Protein AF-A0A0F8VZ92-F1 (afdb_monomer)

Solvent-accessible surface area (backbone atoms only — not comparable to full-atom values): 19397 Å² total; per-residue (Å²): 106,74,71,57,57,46,56,39,55,15,53,58,43,37,54,61,39,53,57,67,68,72,70,82,74,84,57,86,78,60,63,86,71,70,84,69,69,66,81,80,45,85,73,78,60,87,86,60,74,87,74,64,86,46,71,70,48,52,53,52,49,56,49,53,49,51,54,50,46,25,75,74,69,78,46,74,97,65,97,68,80,93,46,55,58,60,49,21,48,53,49,53,45,26,52,67,74,70,46,53,86,80,52,66,61,70,59,52,51,53,58,57,53,71,31,48,40,84,86,81,63,42,48,58,51,74,51,26,51,48,37,74,66,60,52,84,92,46,100,62,55,66,88,38,26,40,47,42,38,35,31,26,47,52,53,37,27,50,78,70,73,42,57,87,79,55,64,60,73,60,43,53,52,48,52,58,39,11,45,32,84,89,68,33,32,16,19,38,43,66,64,56,97,84,54,58,69,84,62,64,50,33,30,27,62,36,31,25,40,45,49,61,44,45,63,70,75,41,98,70,57,78,94,42,48,69,58,51,53,36,35,53,48,39,46,45,71,32,38,37,70,97,51,101,55,92,52,24,24,27,16,42,45,47,91,54,92,86,59,63,71,57,69,93,57,54,76,39,26,46,64,29,37,46,28,39,49,55,43,24,50,78,68,73,44,60,82,66,51,65,58,73,40,29,48,50,27,51,58,70,26,46,38,84,92,76,74,38,20,43,43,22,89,74,53,84,80,57,70,75,41,33,67,25,18,25,32,43,49,52,50,53,20,67,77,70,68,57,131

InterPro domains:
  IPR001330 Prenyltransferase alpha-alpha toroid domain [PF00432] (72-123)
  IPR001330 Prenyltransferase alpha-alpha toroid domain [PF00432] (147-242)
  IPR008930 Terpenoid cyclases/protein prenyltransferase alpha-alpha toroid [SSF48239] (79-304)

Foldseek 3Di:
DVLLLLLLLQLVLVVVLVVVAPPPPPDPPCPVVPPDPVVVAPPPDPVPPPQPPDPLSRVVVVVVVQVVVCVVPVDRDDPDDDALSVLLSVLSNCLSNVNNVVDDLVVSVVVQCVQQDPVLLFGDDPLQVVQVVDDPVDQDHRQAFSLNSRLSSLSSCVSSVRNVVGDLVSNLVFLVLQQQPVLLAGFRGRDDPPDDPVRSWHFLQSRLSSLVSNLVRDPDCPVPVVSLVSLLVSLQVQAADDDPDLQFGFGDGTDDPPRCNPPPDDPPFLVSVLSSQVSCVSVVNNVSGPLVRNLSNLVLQADPVVGWGDRHNPCPPVVSCGSSRRSSSVSSCVSSVRD

Sequence (339 aa):
RLKKEFSLLCIAIAIVISGIVMTNTRDFKDIDNFFDTSGAFPQGSEANNTIINSNSGLINQMFNQKLSEYANEGYFSTIYESSIQATYYALYILDALGNLDQVNSSEILTYLLKYYDPTTNLFMDKLAYRYLDTDFSQTYYPLSSVLQVNSYAVLSLSILNRLDLIDIPKMINFIWGCYNSESSGFIGQTYDSGLEEGLKLATMDNTYFAVITLDLLMDNWIDYTTEKDAIIQFISDLQISGVSSWDLGGFFNDVDFTTDTVFPLFEPNLFSSYWGIKTLEVFNMESSIQVADFHTFLSSLYDVEYDYFKISEWDYGMNYTNIVATALGLELSDITGFQ

pLDDT: mean 81.3, std 21.53, range [25.84, 98.88]

Radius of gyration: 20.1 Å; Cα contacts (8 Å, |Δi|>4): 413; chains: 1; bounding box: 50×61×53 Å

Organism: NCBI:txid412755

Mean predicted aligned error: 9.62 Å

Nearest PDB structures (foldseek):
  3c72-assembly1_B  TM=8.487E-01  e=2.687E-07  Rattus norvegicus
  6o60-assembly1_B  TM=8.625E-01  e=2.222E-06  Homo sapiens
  1n4p-assembly1_B  TM=7.899E-01  e=1.313E-05  Rattus norvegicus
  3dra-assembly1_B  TM=7.069E-01  e=2.830E-05  Candida albicans

Secondary structure (DSSP, 8-state):
-HHHHHHHHHHHHHHHHHHHHSS--S-TTSGGG----TTTS----GGGTTT--SHHHHHHHHHHHHHHHHHHHSS---SSPP-HHHHHHHHHHHHHHT-GGGS-HHHHHHHHHTTEETTTTEE--HHHHHHHT--TTSS---S--HHHHHHHHHHHHHHTT-GGGS-HHHHHHHHHHTEETTTTEE-SS---TTS-GGGS---HHHHHHHHHHHHHHSS-SGGGHHHHHHHHHHHHHTB--SS-STTTT-B-SSS-TTS-TTTTSPSS-HHHHHHHHHHHHHHT-GGGS-HHHHHHHHHHHEETTTTEE-SSTT--S-TTSHHHHHHHHHHHHHHHT--

Structure (mmCIF, N/CA/C/O backbone):
data_AF-A0A0F8VZ92-F1
#
_entry.id   AF-A0A0F8VZ92-F1
#
loop_
_atom_site.group_PDB
_atom_site.id
_atom_site.type_symbol
_atom_site.label_atom_id
_atom_site.label_alt_id
_atom_site.label_comp_id
_atom_site.label_asym_id
_atom_site.label_entity_id
_atom_site.label_seq_id
_atom_site.pdbx_PDB_ins_code
_atom_site.Cartn_x
_atom_site.Cartn_y
_atom_site.Cartn_z
_atom_site.occupancy
_atom_site.B_iso_or_equiv
_atom_site.auth_seq_id
_atom_site.auth_comp_id
_atom_site.auth_asym_id
_atom_site.auth_atom_id
_atom_site.pdbx_PDB_model_num
ATOM 1 N N . ARG A 1 1 ? -6.811 -19.837 -3.194 1.00 30.56 1 ARG A N 1
ATOM 2 C CA . ARG A 1 1 ? -6.605 -20.353 -1.818 1.00 30.56 1 ARG A CA 1
ATOM 3 C C . ARG A 1 1 ? -5.108 -20.473 -1.533 1.00 30.56 1 ARG A C 1
ATOM 5 O O . ARG A 1 1 ? -4.628 -19.606 -0.832 1.00 30.56 1 ARG A O 1
ATOM 12 N N . LEU A 1 2 ? -4.364 -21.333 -2.245 1.00 25.84 2 LEU A N 1
ATOM 13 C CA . LEU A 1 2 ? -2.883 -21.342 -2.256 1.00 25.84 2 LEU A CA 1
ATOM 14 C C . LEU A 1 2 ? -2.233 -19.994 -2.650 1.00 25.84 2 LEU A C 1
ATOM 16 O O . LEU A 1 2 ? -1.265 -19.592 -2.024 1.00 25.84 2 LEU A O 1
ATOM 20 N N . LYS A 1 3 ? -2.812 -19.257 -3.615 1.00 33.72 3 LYS A N 1
ATOM 21 C CA . LYS A 1 3 ? -2.360 -17.896 -3.979 1.00 33.72 3 LYS A CA 1
ATOM 22 C C . LYS A 1 3 ? -2.529 -16.862 -2.857 1.00 33.72 3 LYS A C 1
ATOM 24 O O . LYS A 1 3 ? -1.653 -16.046 -2.657 1.00 33.72 3 LYS A O 1
ATOM 29 N N . LYS A 1 4 ? -3.617 -16.947 -2.072 1.00 31.27 4 LYS A N 1
ATOM 30 C CA . LYS A 1 4 ? -3.804 -16.078 -0.896 1.00 31.27 4 LYS A CA 1
ATOM 31 C C . LYS A 1 4 ? -2.758 -16.412 0.159 1.00 31.27 4 LYS A C 1
ATOM 33 O O . LYS A 1 4 ? -2.100 -15.493 0.609 1.00 31.27 4 LYS A O 1
ATOM 38 N N . GLU A 1 5 ? -2.593 -17.708 0.469 1.00 33.62 5 GLU A N 1
ATOM 39 C CA . GLU A 1 5 ? -1.672 -18.293 1.469 1.00 33.62 5 GLU A CA 1
ATOM 40 C C . GLU A 1 5 ? -0.194 -17.885 1.292 1.00 33.62 5 GLU A C 1
ATOM 42 O O . GLU A 1 5 ? 0.542 -17.819 2.275 1.00 33.62 5 GLU A O 1
ATOM 47 N N . PHE A 1 6 ? 0.223 -17.562 0.065 1.00 37.78 6 PHE A N 1
ATOM 48 C CA . PHE A 1 6 ? 1.590 -17.172 -0.263 1.00 37.78 6 PHE A CA 1
ATOM 49 C C . PHE A 1 6 ? 1.857 -15.662 -0.070 1.00 37.78 6 PHE A C 1
ATOM 51 O O . PHE A 1 6 ? 2.805 -15.298 0.629 1.00 37.78 6 PHE A O 1
ATOM 58 N N . SER A 1 7 ? 0.964 -14.778 -0.537 1.00 35.16 7 SER A N 1
ATOM 59 C CA . SER A 1 7 ? 1.073 -13.316 -0.343 1.00 35.16 7 SER A CA 1
ATOM 60 C C . SER A 1 7 ? 1.106 -12.903 1.147 1.00 35.16 7 SER A C 1
ATOM 62 O O . SER A 1 7 ? 1.669 -11.878 1.526 1.00 35.16 7 SER A O 1
ATOM 64 N N . LEU A 1 8 ? 0.569 -13.745 2.033 1.00 38.59 8 LEU A N 1
ATOM 65 C CA . LEU A 1 8 ? 0.574 -13.561 3.493 1.00 38.59 8 LEU A CA 1
ATOM 66 C C . LEU A 1 8 ? 1.903 -13.773 4.177 1.00 38.59 8 LEU A C 1
ATOM 68 O O . LEU A 1 8 ? 2.187 -13.103 5.168 1.00 38.59 8 LEU A O 1
ATOM 72 N N . LEU A 1 9 ? 2.679 -14.735 3.678 1.00 41.69 9 LEU A N 1
ATOM 73 C CA . LEU A 1 9 ? 4.026 -14.988 4.160 1.00 41.69 9 LEU A CA 1
ATOM 74 C C . LEU A 1 9 ? 4.871 -13.726 3.933 1.00 41.69 9 LEU A C 1
ATOM 76 O O . LEU A 1 9 ? 5.626 -13.323 4.812 1.00 41.69 9 LEU A O 1
ATOM 80 N N . CYS A 1 10 ? 4.648 -13.056 2.798 1.00 39.66 10 CYS A N 1
ATOM 81 C CA . CYS A 1 10 ? 5.329 -11.827 2.403 1.00 39.66 10 CYS A CA 1
ATOM 82 C C . CYS A 1 10 ? 5.020 -10.673 3.342 1.00 39.66 10 CYS A C 1
ATOM 84 O O . CYS A 1 10 ? 5.924 -10.034 3.867 1.00 39.66 10 CYS A O 1
ATOM 86 N N . ILE A 1 11 ? 3.733 -10.432 3.576 1.00 39.41 11 ILE A N 1
ATOM 87 C CA . ILE A 1 11 ? 3.272 -9.275 4.330 1.00 39.41 11 ILE A CA 1
ATOM 88 C C . ILE A 1 11 ? 3.593 -9.436 5.820 1.00 39.41 11 ILE A C 1
ATOM 90 O O . ILE A 1 11 ? 4.139 -8.516 6.419 1.00 39.41 11 ILE A O 1
ATOM 94 N N . ALA A 1 12 ? 3.359 -10.618 6.405 1.00 40.00 12 ALA A N 1
ATOM 95 C CA . ALA A 1 12 ? 3.662 -10.903 7.812 1.00 40.00 12 ALA A CA 1
ATOM 96 C C . ALA A 1 12 ? 5.119 -10.653 8.180 1.00 40.00 12 ALA A C 1
ATOM 98 O O . ALA A 1 12 ? 5.435 -10.114 9.241 1.00 40.00 12 ALA A O 1
ATOM 99 N N . ILE A 1 13 ? 6.001 -11.068 7.281 1.00 41.75 13 ILE A N 1
ATOM 100 C CA . ILE A 1 13 ? 7.434 -11.026 7.495 1.00 41.75 13 ILE A CA 1
ATOM 101 C C . ILE A 1 13 ? 7.941 -9.624 7.129 1.00 41.75 13 ILE A C 1
ATOM 103 O O . ILE A 1 13 ? 8.794 -9.097 7.844 1.00 41.75 13 ILE A O 1
ATOM 107 N N . ALA A 1 14 ? 7.310 -8.949 6.150 1.00 38.81 14 ALA A N 1
ATOM 108 C CA . ALA A 1 14 ? 7.577 -7.553 5.807 1.00 38.81 14 ALA A CA 1
ATOM 109 C C . ALA A 1 14 ? 7.488 -6.652 7.026 1.00 38.81 14 ALA A C 1
ATOM 111 O O . ALA A 1 14 ? 8.389 -5.855 7.213 1.00 38.81 14 ALA A O 1
ATOM 112 N N . ILE A 1 15 ? 6.473 -6.800 7.878 1.00 42.09 15 ILE A N 1
ATOM 113 C CA . ILE A 1 15 ? 6.204 -5.903 9.023 1.00 42.09 15 ILE A CA 1
ATOM 114 C C . ILE A 1 15 ? 7.141 -6.154 10.187 1.00 42.09 15 ILE A C 1
ATOM 116 O O . ILE A 1 15 ? 7.585 -5.221 10.852 1.00 42.09 15 ILE A O 1
ATOM 120 N N . VAL A 1 16 ? 7.446 -7.429 10.433 1.00 39.91 16 VAL A N 1
ATOM 121 C CA . VAL A 1 16 ? 8.404 -7.809 11.470 1.00 39.91 16 VAL A CA 1
ATOM 122 C C . VAL A 1 16 ? 9.780 -7.253 11.108 1.00 39.91 16 VAL A C 1
ATOM 124 O O . VAL A 1 16 ? 10.471 -6.730 11.976 1.00 39.91 16 VAL A O 1
ATOM 127 N N . ILE A 1 17 ? 10.149 -7.278 9.826 1.00 36.66 17 ILE A N 1
ATOM 128 C CA . ILE A 1 17 ? 11.451 -6.803 9.356 1.00 36.66 17 ILE A CA 1
ATOM 129 C C . ILE A 1 17 ? 11.493 -5.291 9.124 1.00 36.66 17 ILE A C 1
ATOM 131 O O . ILE A 1 17 ? 12.470 -4.658 9.510 1.00 36.66 17 ILE A O 1
ATOM 135 N N . SER A 1 18 ? 10.434 -4.675 8.600 1.00 34.78 18 SER A N 1
ATOM 136 C CA . SER A 1 18 ? 10.335 -3.208 8.532 1.00 34.78 18 SER A CA 1
ATOM 137 C C . SER A 1 18 ? 10.409 -2.599 9.938 1.00 34.78 18 SER A C 1
ATOM 139 O O . SER A 1 18 ? 11.136 -1.633 10.137 1.00 34.78 18 SER A O 1
ATOM 141 N N . GLY A 1 19 ? 9.832 -3.241 10.961 1.00 36.84 19 GLY A N 1
ATOM 142 C CA . GLY A 1 19 ? 10.066 -2.869 12.360 1.00 36.84 19 GLY A CA 1
ATOM 143 C C . GLY A 1 19 ? 11.535 -2.968 12.809 1.00 36.84 19 GLY A C 1
ATOM 144 O O . GLY A 1 19 ? 12.012 -2.073 13.510 1.00 36.84 19 GLY A O 1
ATOM 145 N N . ILE A 1 20 ? 12.271 -4.020 12.416 1.00 35.91 20 ILE A N 1
ATOM 146 C CA . ILE A 1 20 ? 13.692 -4.251 12.785 1.00 35.91 20 ILE A CA 1
ATOM 147 C C . ILE A 1 20 ? 14.602 -3.126 12.279 1.00 35.91 20 ILE A C 1
ATOM 149 O O . ILE A 1 20 ? 15.551 -2.732 12.958 1.00 35.91 20 ILE A O 1
ATOM 153 N N . VAL A 1 21 ? 14.286 -2.571 11.1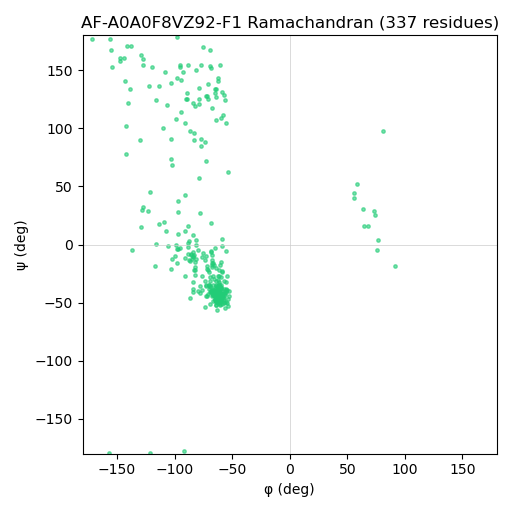16 1.00 34.03 21 VAL A N 1
ATOM 154 C CA . VAL A 1 21 ? 15.109 -1.559 10.454 1.00 34.03 21 VAL A CA 1
ATOM 155 C C . VAL A 1 21 ? 14.873 -0.142 11.003 1.00 34.03 21 VAL A C 1
ATOM 157 O O . VAL A 1 21 ? 15.768 0.701 10.988 1.00 34.03 21 VAL A O 1
ATOM 160 N N . MET A 1 22 ? 13.690 0.129 11.556 1.00 39.19 22 MET A N 1
ATOM 161 C CA . MET A 1 22 ? 13.183 1.497 11.737 1.00 39.19 22 MET A CA 1
ATOM 162 C C . MET A 1 22 ? 13.578 2.232 13.028 1.00 39.19 22 MET A C 1
ATOM 164 O O . MET A 1 22 ? 13.119 3.358 13.232 1.00 39.19 22 MET A O 1
ATOM 168 N N . THR A 1 23 ? 14.406 1.674 13.923 1.00 35.75 23 THR A N 1
ATOM 169 C CA . THR A 1 23 ? 14.744 2.381 15.186 1.00 35.75 23 THR A CA 1
ATOM 170 C C . THR A 1 23 ? 16.205 2.359 15.646 1.00 35.75 23 THR A C 1
ATOM 172 O O . THR A 1 23 ? 16.521 3.063 16.605 1.00 35.75 23 THR A O 1
ATOM 175 N N . ASN A 1 24 ? 17.120 1.641 14.988 1.00 33.00 24 ASN A N 1
ATOM 176 C CA . ASN A 1 24 ? 18.509 1.513 15.461 1.00 33.00 24 ASN A CA 1
ATOM 177 C C . ASN A 1 24 ? 19.511 2.395 14.700 1.00 33.00 24 ASN A C 1
ATOM 179 O O . ASN A 1 24 ? 20.410 1.900 14.029 1.00 33.00 24 ASN A O 1
ATOM 183 N N . THR A 1 25 ? 19.416 3.717 14.871 1.00 35.75 25 THR A N 1
ATOM 184 C CA . THR A 1 25 ? 20.531 4.630 14.528 1.00 35.75 25 THR A CA 1
ATOM 185 C C . THR A 1 25 ? 20.912 5.609 15.639 1.00 35.75 25 THR A C 1
ATOM 187 O O . THR A 1 25 ? 21.702 6.529 15.420 1.00 35.75 25 THR A O 1
ATOM 190 N N . ARG A 1 26 ? 20.466 5.384 16.883 1.00 31.56 26 ARG A N 1
ATOM 191 C CA . ARG A 1 26 ? 21.170 5.958 18.039 1.00 31.56 26 ARG A CA 1
ATOM 192 C C . ARG A 1 26 ? 22.286 4.994 18.441 1.00 31.56 26 ARG A C 1
ATOM 194 O O . ARG A 1 26 ? 22.028 4.032 19.141 1.00 31.56 26 ARG A O 1
ATOM 201 N N . ASP A 1 27 ? 23.491 5.298 17.964 1.00 34.56 27 ASP A N 1
ATOM 202 C CA . ASP A 1 27 ? 24.767 4.589 18.149 1.00 34.56 27 ASP A CA 1
ATOM 203 C C . ASP A 1 27 ? 25.027 3.363 17.250 1.00 34.56 27 ASP A C 1
ATOM 205 O O . ASP A 1 27 ? 24.746 2.215 17.576 1.00 34.56 27 ASP A O 1
ATOM 209 N N . PHE A 1 28 ? 25.777 3.605 16.167 1.00 35.66 28 PHE A N 1
ATOM 210 C CA . PHE A 1 28 ? 26.470 2.602 15.338 1.00 35.66 28 PHE A CA 1
ATOM 211 C C . PHE A 1 28 ? 27.490 1.726 16.108 1.00 35.66 28 PHE A C 1
ATOM 213 O O . PHE A 1 28 ? 28.200 0.932 15.499 1.00 35.66 28 PHE A O 1
ATOM 220 N N . LYS A 1 29 ? 27.599 1.863 17.436 1.00 33.62 29 LYS A N 1
ATOM 221 C CA . LYS A 1 29 ? 28.468 1.037 18.289 1.00 33.62 29 LYS A CA 1
ATOM 222 C C . LYS A 1 29 ? 27.817 -0.264 18.760 1.00 33.62 29 LYS A C 1
ATOM 224 O O . LYS A 1 29 ? 28.544 -1.141 19.210 1.00 33.62 29 LYS A O 1
ATOM 229 N N . ASP A 1 30 ? 26.499 -0.409 18.618 1.00 32.78 30 ASP A N 1
ATOM 230 C CA . ASP A 1 30 ? 25.780 -1.620 19.042 1.00 32.78 30 ASP A CA 1
ATOM 231 C C . ASP A 1 30 ? 25.560 -2.643 17.907 1.00 32.78 30 ASP A C 1
ATOM 233 O O . ASP A 1 30 ? 25.076 -3.747 18.157 1.00 32.78 30 ASP A O 1
ATOM 237 N N . ILE A 1 31 ? 25.971 -2.329 16.670 1.00 37.91 31 ILE A N 1
ATOM 238 C CA . ILE A 1 31 ? 25.869 -3.246 15.515 1.00 37.91 31 ILE A CA 1
ATOM 239 C C . ILE A 1 31 ? 26.791 -4.467 15.677 1.00 37.91 31 ILE A C 1
ATOM 241 O O . ILE A 1 31 ? 26.444 -5.558 15.228 1.00 37.91 31 ILE A O 1
ATOM 245 N N . ASP A 1 32 ? 27.897 -4.338 16.414 1.00 32.00 32 ASP A N 1
ATOM 246 C CA . ASP A 1 32 ? 28.814 -5.457 16.677 1.00 32.00 32 ASP A CA 1
ATOM 247 C C . ASP A 1 32 ? 28.203 -6.557 17.575 1.00 32.00 32 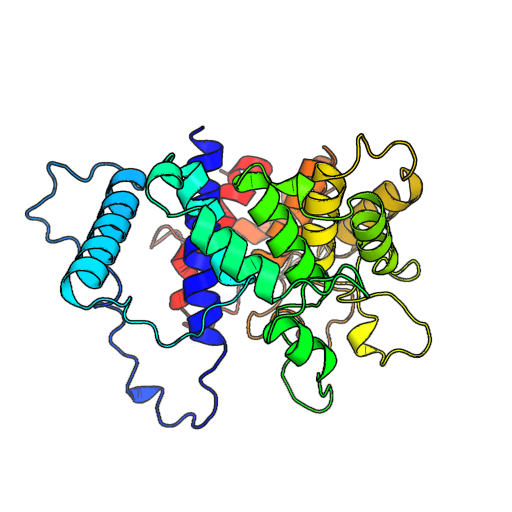ASP A C 1
ATOM 249 O O . ASP A 1 32 ? 28.788 -7.632 17.707 1.00 32.00 32 ASP A O 1
ATOM 253 N N . ASN A 1 33 ? 27.020 -6.332 18.169 1.00 29.44 33 ASN A N 1
ATOM 254 C CA . ASN A 1 33 ? 26.334 -7.305 19.031 1.00 29.44 33 ASN A CA 1
ATOM 255 C C . ASN A 1 33 ? 25.113 -7.990 18.383 1.00 29.44 33 ASN A C 1
ATOM 257 O O . ASN A 1 33 ? 24.517 -8.865 19.009 1.00 29.44 33 ASN A O 1
ATOM 261 N N . PHE A 1 34 ? 24.746 -7.662 17.138 1.00 35.28 34 PHE A N 1
ATOM 262 C CA . PHE A 1 34 ? 23.603 -8.265 16.427 1.00 35.28 34 PHE A CA 1
ATOM 263 C C . PHE A 1 34 ? 23.996 -9.500 15.592 1.00 35.28 34 PHE A C 1
ATOM 265 O O . PHE A 1 34 ? 23.544 -9.683 14.467 1.00 35.28 34 PHE A O 1
ATOM 272 N N . PHE A 1 35 ? 24.837 -10.382 16.138 1.00 31.06 35 PHE A N 1
ATOM 273 C CA . PHE A 1 35 ? 25.233 -11.624 15.455 1.00 31.06 35 PHE A CA 1
ATOM 274 C C . PHE A 1 35 ? 24.341 -12.832 15.754 1.00 31.06 35 PHE A C 1
ATOM 276 O O . PHE A 1 35 ? 24.700 -13.947 15.385 1.00 31.06 35 PHE A O 1
ATOM 283 N N . ASP A 1 36 ? 23.178 -12.650 16.385 1.00 38.31 36 ASP A N 1
ATOM 284 C CA . ASP A 1 36 ? 22.322 -13.794 16.689 1.00 38.31 36 ASP A CA 1
ATOM 285 C C . ASP A 1 36 ? 20.819 -13.517 16.540 1.00 38.31 36 ASP A C 1
ATOM 287 O O . ASP A 1 36 ? 20.079 -13.345 17.506 1.00 38.31 36 ASP A O 1
ATOM 291 N N . THR A 1 37 ? 20.343 -13.509 15.293 1.00 36.34 37 THR A N 1
ATOM 292 C CA . THR A 1 37 ? 18.912 -13.649 14.976 1.00 36.34 37 THR A CA 1
ATOM 293 C C . THR A 1 37 ? 18.454 -15.114 14.986 1.00 36.34 37 THR A C 1
ATOM 295 O O . THR A 1 37 ? 17.281 -15.384 14.722 1.00 36.34 37 THR A O 1
ATOM 298 N N . SER A 1 38 ? 19.325 -16.077 15.337 1.00 33.59 38 SER A N 1
ATOM 299 C CA . SER A 1 38 ? 18.983 -17.508 15.323 1.00 33.59 38 SER A CA 1
ATOM 300 C C . SER A 1 38 ? 17.930 -17.892 16.367 1.00 33.59 38 SER A C 1
ATOM 302 O O . SER A 1 38 ? 17.303 -18.940 16.240 1.00 33.59 38 SER A O 1
ATOM 304 N N . GLY A 1 39 ? 17.686 -17.029 17.360 1.00 30.91 39 GLY A N 1
ATOM 305 C CA . GLY A 1 39 ? 16.614 -17.188 18.345 1.00 30.91 39 GLY A CA 1
ATOM 306 C C . GLY A 1 39 ? 15.238 -16.663 17.910 1.00 30.91 39 GLY A C 1
ATOM 307 O O . GLY A 1 39 ? 14.252 -16.960 18.581 1.00 30.91 39 GLY A O 1
ATOM 308 N N . ALA A 1 40 ? 15.138 -15.890 16.819 1.00 37.25 40 ALA A N 1
ATOM 309 C CA . ALA A 1 40 ? 13.864 -15.324 16.348 1.00 37.25 40 ALA A CA 1
ATOM 310 C C . ALA A 1 40 ? 13.038 -16.313 15.508 1.00 37.25 40 ALA A C 1
ATOM 312 O O . ALA A 1 40 ? 11.822 -16.165 15.380 1.00 37.25 40 ALA A O 1
ATOM 313 N N . PHE A 1 41 ? 13.691 -17.347 14.982 1.00 36.91 41 PHE A N 1
ATOM 314 C CA . PHE A 1 41 ? 13.063 -18.444 14.264 1.00 36.91 41 PHE A CA 1
ATOM 315 C C . PHE A 1 41 ? 13.412 -19.748 14.975 1.00 36.91 41 PHE A C 1
ATOM 317 O O . PHE A 1 41 ? 14.574 -19.940 15.333 1.00 36.91 41 PHE A O 1
ATOM 324 N N . PRO A 1 42 ? 12.460 -20.673 15.183 1.00 35.41 42 PRO A N 1
ATOM 325 C CA . PRO A 1 42 ? 12.814 -22.006 15.634 1.00 35.41 42 PRO A CA 1
ATOM 326 C C . PRO A 1 42 ? 13.781 -22.593 14.606 1.00 35.41 42 PRO A C 1
ATOM 328 O O . PRO A 1 42 ? 13.383 -22.866 13.473 1.00 35.41 42 PRO A O 1
ATOM 331 N N . GLN A 1 43 ? 15.048 -22.786 14.977 1.00 38.03 43 GLN A N 1
ATOM 332 C CA . GLN A 1 43 ? 15.906 -23.672 14.206 1.00 38.03 43 GLN A CA 1
ATOM 333 C C . GLN A 1 43 ? 15.230 -25.036 14.237 1.00 38.03 43 GLN A C 1
ATOM 335 O O . GLN A 1 43 ? 15.118 -25.660 15.296 1.00 38.03 43 GLN A O 1
ATOM 340 N N . GLY A 1 44 ? 14.685 -25.446 13.092 1.00 36.53 44 GLY A N 1
ATOM 341 C CA . GLY A 1 44 ? 14.075 -26.752 12.936 1.00 36.53 44 GLY A CA 1
ATOM 342 C C . GLY A 1 44 ? 15.110 -27.792 13.327 1.00 36.53 44 GLY A C 1
ATOM 343 O O . GLY A 1 44 ? 16.061 -28.034 12.591 1.00 36.53 44 GLY A O 1
ATOM 344 N N . SER A 1 45 ? 14.959 -28.384 14.510 1.00 36.94 45 SER A N 1
ATOM 345 C CA . SER A 1 45 ? 15.746 -29.555 14.842 1.00 36.94 45 SER A CA 1
ATOM 346 C C . SER A 1 45 ? 15.320 -30.647 13.866 1.00 36.94 45 SER A C 1
ATOM 348 O O . SER A 1 45 ? 14.132 -30.954 13.733 1.00 36.94 45 SER A O 1
ATOM 350 N N . GLU A 1 46 ? 16.295 -31.250 13.186 1.00 41.84 46 GLU A N 1
ATOM 351 C CA . GLU A 1 46 ? 16.099 -32.337 12.212 1.00 41.84 46 GLU A CA 1
ATOM 352 C C . GLU A 1 46 ? 15.324 -33.549 12.787 1.00 41.84 46 GLU A C 1
ATOM 354 O O . GLU A 1 46 ? 14.961 -34.474 12.063 1.00 41.84 46 GLU A O 1
ATOM 359 N N . ALA A 1 47 ? 15.024 -33.546 14.090 1.00 36.44 47 ALA A N 1
ATOM 360 C CA . ALA A 1 47 ? 14.316 -34.593 14.809 1.00 36.44 47 ALA A CA 1
ATOM 361 C C . ALA A 1 47 ? 12.774 -34.550 14.696 1.00 36.44 47 ALA A C 1
ATOM 363 O O . ALA A 1 47 ? 12.146 -35.563 14.996 1.00 36.44 47 ALA A O 1
ATOM 364 N N . ASN A 1 48 ? 12.148 -33.450 14.246 1.00 36.41 48 ASN A N 1
ATOM 365 C CA . ASN A 1 48 ? 10.672 -33.313 14.195 1.00 36.41 48 ASN A CA 1
ATOM 366 C C . ASN A 1 48 ? 10.064 -33.324 12.772 1.00 36.41 48 ASN A C 1
ATOM 368 O O . ASN A 1 48 ? 8.909 -32.938 12.570 1.00 36.41 48 ASN A O 1
ATOM 372 N N . ASN A 1 49 ? 10.805 -33.836 11.787 1.00 40.31 49 ASN A N 1
ATOM 373 C CA . ASN A 1 49 ? 10.461 -33.855 10.354 1.00 40.31 49 ASN A CA 1
ATOM 374 C C . ASN A 1 49 ? 9.276 -34.756 9.938 1.00 40.31 49 ASN A C 1
ATOM 376 O O . ASN A 1 49 ? 9.140 -35.100 8.769 1.00 40.31 49 ASN A O 1
ATOM 380 N N . THR A 1 50 ? 8.398 -35.169 10.855 1.00 42.31 50 THR A N 1
ATOM 381 C CA . THR A 1 50 ? 7.214 -35.981 10.498 1.00 42.31 50 THR A CA 1
ATOM 382 C C . THR A 1 50 ? 5.903 -35.192 10.442 1.00 42.31 50 THR A C 1
ATOM 384 O O . THR A 1 50 ? 4.929 -35.713 9.909 1.00 42.31 50 THR A O 1
ATOM 387 N N . ILE A 1 51 ? 5.862 -33.945 10.939 1.00 45.12 51 ILE A N 1
ATOM 388 C CA . ILE A 1 51 ? 4.642 -33.101 10.957 1.00 45.12 51 ILE A CA 1
ATOM 389 C C . ILE A 1 51 ? 4.797 -31.814 10.112 1.00 45.12 51 ILE A C 1
ATOM 391 O O . ILE A 1 51 ? 3.802 -31.228 9.687 1.00 45.12 51 ILE A O 1
ATOM 395 N N . ILE A 1 52 ? 6.024 -31.392 9.795 1.00 51.97 52 ILE A N 1
ATOM 396 C CA . ILE A 1 52 ? 6.324 -30.084 9.189 1.00 51.97 52 ILE A CA 1
ATOM 397 C C . ILE A 1 52 ? 6.606 -30.246 7.686 1.00 51.97 52 ILE A C 1
ATOM 399 O O . ILE A 1 52 ? 7.746 -30.174 7.251 1.00 51.97 52 ILE A O 1
ATOM 403 N N . ASN A 1 53 ? 5.570 -30.491 6.879 1.00 54.84 53 ASN A N 1
ATOM 404 C CA . ASN A 1 53 ? 5.721 -30.619 5.415 1.00 54.84 53 ASN A CA 1
ATOM 405 C C . ASN A 1 53 ? 5.159 -29.416 4.629 1.00 54.84 53 ASN A C 1
ATOM 407 O O . ASN A 1 53 ? 4.980 -29.511 3.418 1.00 54.84 53 ASN A O 1
ATOM 411 N N . SER A 1 54 ? 4.822 -28.297 5.286 1.00 60.47 54 SER A N 1
ATOM 412 C CA . SER A 1 54 ? 4.351 -27.093 4.583 1.00 60.47 54 SER A CA 1
ATOM 413 C C . SER A 1 54 ? 4.612 -25.799 5.356 1.00 60.47 54 SER A C 1
ATOM 415 O O . SER A 1 54 ? 4.597 -25.799 6.589 1.00 60.47 54 SER A O 1
ATOM 417 N N . ASN A 1 55 ? 4.747 -24.687 4.625 1.00 61.38 55 ASN A N 1
ATOM 418 C CA . ASN A 1 55 ? 4.876 -23.336 5.188 1.00 61.38 55 ASN A CA 1
ATOM 419 C C . ASN A 1 55 ? 3.713 -22.998 6.133 1.00 61.38 55 ASN A C 1
ATOM 421 O O . ASN A 1 55 ? 3.932 -22.464 7.214 1.00 61.38 55 ASN A O 1
ATOM 425 N N . SER A 1 56 ? 2.484 -23.403 5.790 1.00 61.03 56 SER A N 1
ATOM 426 C CA . SER A 1 56 ? 1.316 -23.226 6.668 1.00 61.03 56 SER A CA 1
ATOM 427 C C . SER A 1 56 ? 1.476 -23.925 8.027 1.00 61.03 56 SER A C 1
ATOM 429 O O . SER A 1 56 ? 1.032 -23.405 9.050 1.00 61.03 56 SER A O 1
ATOM 431 N N . GLY A 1 57 ? 2.150 -25.079 8.065 1.00 66.12 57 GLY A N 1
ATOM 432 C CA . GLY A 1 57 ? 2.466 -25.792 9.302 1.00 66.12 57 GLY A CA 1
ATOM 433 C C . GLY A 1 57 ? 3.439 -25.013 10.187 1.00 66.12 57 GLY A C 1
ATOM 434 O O . GLY A 1 57 ? 3.200 -24.890 11.387 1.00 66.12 57 GLY A O 1
ATOM 435 N N . LEU A 1 58 ? 4.485 -24.429 9.590 1.00 70.00 58 LEU A N 1
ATOM 436 C CA . LEU A 1 58 ? 5.457 -23.597 10.306 1.00 70.00 58 LEU A CA 1
ATOM 437 C C . LEU A 1 58 ? 4.807 -22.322 10.864 1.00 70.00 58 LEU A C 1
ATOM 439 O O . LEU A 1 58 ? 5.001 -21.997 12.033 1.00 70.00 58 LEU A O 1
ATOM 443 N N . ILE A 1 59 ? 3.983 -21.636 10.066 1.00 65.81 59 ILE A N 1
ATOM 444 C CA . ILE A 1 59 ? 3.285 -20.413 10.493 1.00 65.81 59 ILE A CA 1
ATOM 445 C C . ILE A 1 59 ? 2.330 -20.713 11.650 1.00 65.81 59 ILE A C 1
ATOM 447 O O . ILE A 1 59 ? 2.347 -20.018 12.664 1.00 65.81 59 ILE A O 1
ATOM 451 N N . ASN A 1 60 ? 1.537 -21.783 11.542 1.00 68.81 60 ASN A N 1
ATOM 452 C CA . ASN A 1 60 ? 0.655 -22.202 12.630 1.00 68.81 60 ASN A CA 1
ATOM 453 C C . ASN A 1 60 ? 1.446 -22.559 13.897 1.00 68.81 60 ASN A C 1
ATOM 455 O O . ASN A 1 60 ? 0.999 -22.260 15.001 1.00 68.81 60 ASN A O 1
ATOM 459 N N . GLN A 1 61 ? 2.634 -23.155 13.767 1.00 77.50 61 GLN A N 1
ATOM 460 C CA . GLN A 1 61 ? 3.510 -23.411 14.909 1.00 77.50 61 GLN A CA 1
ATOM 461 C C . GLN A 1 61 ? 4.010 -22.111 15.555 1.00 77.50 61 GLN A C 1
ATOM 463 O O . GLN A 1 61 ? 3.920 -21.984 16.776 1.00 77.50 61 GLN A O 1
ATOM 468 N N . MET A 1 62 ? 4.497 -21.146 14.768 1.00 75.12 62 MET A N 1
ATOM 469 C CA . MET A 1 62 ? 4.935 -19.838 15.280 1.00 75.12 62 MET A CA 1
ATOM 470 C C . MET A 1 62 ? 3.789 -19.102 15.980 1.00 75.12 62 MET A C 1
ATOM 472 O O . MET A 1 62 ? 3.964 -18.547 17.065 1.00 75.12 62 MET A O 1
ATOM 476 N N . PHE A 1 63 ? 2.594 -19.150 15.395 1.00 74.94 63 PHE A N 1
ATOM 477 C CA . PHE A 1 63 ? 1.394 -18.577 15.987 1.00 74.94 63 PHE A CA 1
ATOM 478 C C . PHE A 1 63 ? 1.039 -19.246 17.324 1.00 74.94 63 PHE A C 1
ATOM 480 O O . PHE A 1 63 ? 0.876 -18.564 18.336 1.00 74.94 63 PHE A O 1
ATOM 487 N N . ASN A 1 64 ? 1.016 -20.581 17.370 1.00 79.00 64 ASN A N 1
ATOM 488 C CA . ASN A 1 64 ? 0.760 -21.336 18.600 1.00 79.00 64 ASN A CA 1
ATOM 489 C C . ASN A 1 64 ? 1.811 -21.058 19.684 1.00 79.00 64 ASN A C 1
ATOM 491 O O . ASN A 1 64 ? 1.470 -20.984 20.866 1.00 79.00 64 ASN A O 1
ATOM 495 N N . GLN A 1 65 ? 3.076 -20.871 19.299 1.00 81.88 65 GLN A N 1
ATOM 496 C CA . GLN A 1 65 ? 4.127 -20.461 20.225 1.00 81.88 65 GLN A CA 1
ATOM 497 C C . GLN A 1 65 ? 3.811 -19.092 20.837 1.00 81.88 65 GLN A C 1
ATOM 499 O O . GLN A 1 65 ? 3.849 -18.957 22.058 1.00 81.88 65 GLN A O 1
ATOM 504 N N . LYS A 1 66 ? 3.428 -18.100 20.023 1.00 77.00 66 LYS A N 1
ATOM 505 C CA . LYS A 1 66 ? 3.053 -16.768 20.520 1.00 77.00 66 LYS A CA 1
ATOM 506 C C . LYS A 1 66 ? 1.840 -16.812 21.446 1.00 77.00 66 LYS A C 1
ATOM 508 O O . LYS A 1 66 ? 1.855 -16.161 22.488 1.00 77.00 66 LYS A O 1
ATOM 513 N N . LEU A 1 67 ? 0.826 -17.619 21.131 1.00 80.06 67 LEU A N 1
ATOM 514 C CA . LEU A 1 67 ? -0.308 -17.832 22.035 1.00 80.06 67 LEU A CA 1
ATOM 515 C C . LEU A 1 67 ? 0.127 -18.450 23.370 1.00 80.06 67 LEU A C 1
ATOM 517 O O . LEU A 1 67 ? -0.359 -18.039 24.422 1.00 80.06 67 LEU A O 1
ATOM 521 N N . SER A 1 68 ? 1.063 -19.404 23.345 1.00 82.56 68 SER A N 1
ATOM 522 C CA . SER A 1 68 ? 1.614 -19.987 24.570 1.00 82.56 68 SER A CA 1
ATOM 523 C C . SER A 1 68 ? 2.428 -18.979 25.385 1.00 82.56 68 SER A C 1
ATOM 525 O O . SER A 1 68 ? 2.338 -19.008 26.609 1.00 82.56 68 SER A O 1
ATOM 527 N N . GLU A 1 69 ? 3.209 -18.105 24.742 1.00 80.56 69 GLU A N 1
ATOM 528 C CA . GLU A 1 69 ? 3.931 -17.009 25.408 1.00 80.56 69 GLU A CA 1
ATOM 529 C C . GLU A 1 69 ? 2.940 -16.091 26.135 1.00 80.56 69 GLU A C 1
ATOM 531 O O . GLU A 1 69 ? 3.051 -15.901 27.344 1.00 80.56 69 GLU A O 1
ATOM 536 N N . TYR A 1 70 ? 1.892 -15.631 25.444 1.00 76.44 70 TYR A N 1
ATOM 537 C CA . TYR A 1 70 ? 0.856 -14.791 26.049 1.00 76.44 70 TYR A CA 1
ATOM 538 C C . TYR A 1 70 ? 0.113 -15.492 27.192 1.00 76.44 70 TYR A C 1
ATOM 540 O O . TYR A 1 70 ? -0.131 -14.884 28.231 1.00 76.44 70 TYR A O 1
ATOM 548 N N . ALA A 1 71 ? -0.228 -16.775 27.041 1.00 78.88 71 ALA A N 1
ATOM 549 C CA . ALA A 1 71 ? -0.904 -17.536 28.092 1.00 78.88 71 ALA A CA 1
ATOM 550 C C . ALA A 1 71 ? -0.050 -17.669 29.368 1.00 78.88 71 ALA A C 1
ATOM 552 O O . ALA A 1 71 ? -0.597 -17.731 30.469 1.00 78.88 71 ALA A O 1
ATOM 553 N N . ASN A 1 72 ? 1.278 -17.701 29.218 1.00 83.75 72 ASN A N 1
ATOM 554 C CA . ASN A 1 72 ? 2.224 -17.805 30.325 1.00 83.75 72 ASN A CA 1
ATOM 555 C C . ASN A 1 72 ? 2.542 -16.445 30.963 1.00 83.75 72 ASN A C 1
ATOM 557 O O . ASN A 1 72 ? 2.663 -16.355 32.184 1.00 83.75 72 ASN A O 1
ATOM 561 N N . GLU A 1 73 ? 2.702 -15.400 30.150 1.00 82.88 73 GLU A N 1
ATOM 562 C CA . GLU A 1 73 ? 3.242 -14.106 30.584 1.00 82.88 73 GLU A CA 1
ATOM 563 C C . GLU A 1 73 ? 2.165 -13.024 30.765 1.00 82.88 73 GLU A C 1
ATOM 565 O O . GLU A 1 73 ? 2.373 -12.054 31.493 1.00 82.88 73 GLU A O 1
ATOM 570 N N . GLY A 1 74 ? 1.001 -13.183 30.131 1.00 72.06 74 GLY A N 1
ATOM 571 C CA . GLY A 1 74 ? -0.061 -12.174 30.062 1.00 72.06 74 GLY A CA 1
ATOM 572 C C . GLY A 1 74 ? 0.219 -11.034 29.074 1.00 72.06 74 GLY A C 1
ATOM 573 O O . GLY A 1 74 ? -0.568 -10.092 28.987 1.00 72.06 74 GLY A O 1
ATOM 574 N N . TYR A 1 75 ? 1.330 -11.099 28.339 1.00 67.19 75 TYR A N 1
ATOM 575 C CA . TYR A 1 75 ? 1.710 -10.164 27.282 1.00 67.19 75 TYR A CA 1
ATOM 576 C C . TYR A 1 75 ? 2.503 -10.894 26.190 1.00 67.19 75 TYR A C 1
ATOM 578 O O . TYR A 1 75 ? 3.029 -11.980 26.412 1.00 67.19 75 TYR A O 1
ATOM 586 N N . PHE A 1 76 ? 2.580 -10.305 24.997 1.00 69.81 76 PHE A N 1
ATOM 587 C CA . PHE A 1 76 ? 3.530 -10.743 23.976 1.00 69.81 76 PHE A CA 1
ATOM 588 C C . PHE A 1 76 ? 4.828 -9.967 24.174 1.00 69.81 76 PHE A C 1
ATOM 590 O O . PHE A 1 76 ? 4.795 -8.736 24.181 1.00 69.81 76 PHE A O 1
ATOM 597 N N . SER A 1 77 ? 5.962 -10.653 24.315 1.00 68.06 77 SER A N 1
ATOM 598 C CA . SER A 1 77 ? 7.260 -9.978 24.338 1.00 68.06 77 SER A CA 1
ATOM 599 C C . SER A 1 77 ? 7.505 -9.299 22.985 1.00 68.06 77 SER A C 1
ATOM 601 O O . SER A 1 77 ? 7.698 -9.959 21.961 1.00 68.06 77 SER A O 1
ATOM 603 N N . THR A 1 78 ? 7.413 -7.969 22.977 1.00 69.56 78 THR A N 1
ATOM 604 C CA . THR A 1 78 ? 7.628 -7.107 21.814 1.00 69.56 78 THR A CA 1
ATOM 605 C C . THR A 1 78 ? 8.327 -5.832 22.261 1.00 69.56 78 THR A C 1
ATOM 607 O O . THR A 1 78 ? 8.029 -5.280 23.320 1.00 69.56 78 THR A O 1
ATOM 610 N N . ILE A 1 79 ? 9.260 -5.357 21.442 1.00 66.44 79 ILE A N 1
ATOM 611 C CA . ILE A 1 79 ? 9.900 -4.049 21.625 1.00 66.44 79 ILE A CA 1
ATOM 612 C C . ILE A 1 79 ? 9.062 -2.909 21.025 1.00 66.44 79 ILE A C 1
ATOM 614 O O . ILE A 1 79 ? 9.347 -1.740 21.277 1.00 66.44 79 ILE A O 1
ATOM 618 N N . TYR A 1 80 ? 8.025 -3.243 20.250 1.00 67.94 80 TYR A N 1
ATOM 619 C CA . TYR A 1 80 ? 7.208 -2.286 19.510 1.00 67.94 80 TYR A CA 1
ATOM 620 C C . TYR A 1 80 ? 5.862 -2.033 20.185 1.00 67.94 80 TYR A C 1
ATOM 622 O O . TYR A 1 80 ? 5.190 -2.956 20.649 1.00 67.94 80 TYR A O 1
ATOM 630 N N . GLU A 1 81 ? 5.449 -0.767 20.185 1.00 77.38 81 GLU A N 1
ATOM 631 C CA . GLU A 1 81 ? 4.099 -0.359 20.575 1.00 77.38 81 GLU A CA 1
ATOM 632 C C . GLU A 1 81 ? 3.063 -0.850 19.548 1.00 77.38 81 GLU A C 1
ATOM 634 O O . GLU A 1 81 ? 3.356 -0.992 18.361 1.00 77.38 81 GLU A O 1
ATOM 639 N N . SER A 1 82 ? 1.824 -1.073 19.991 1.00 85.56 82 SER A N 1
ATOM 640 C CA . SER A 1 82 ? 0.716 -1.399 19.090 1.00 85.56 82 SER A CA 1
ATOM 641 C C . SER A 1 82 ? 0.399 -0.227 18.156 1.00 85.56 82 SER A C 1
ATOM 643 O O . SER A 1 82 ? 0.230 0.904 18.621 1.00 85.56 82 SER A O 1
ATOM 645 N N . SER A 1 83 ? 0.223 -0.513 16.867 1.00 91.81 83 SER A N 1
ATOM 646 C CA . SER A 1 83 ? -0.232 0.442 15.849 1.00 91.81 83 SER A CA 1
ATOM 647 C C . SER A 1 83 ? -1.406 -0.112 15.042 1.00 91.81 83 SER A C 1
ATOM 649 O O . SER A 1 83 ? -1.646 -1.327 15.008 1.00 91.81 83 SER A O 1
ATOM 651 N N . ILE A 1 84 ? -2.125 0.773 14.346 1.00 96.00 84 ILE A N 1
ATOM 652 C CA . ILE A 1 84 ? -3.172 0.360 13.401 1.00 96.00 84 ILE A CA 1
ATOM 653 C C . ILE A 1 84 ? -2.561 -0.458 12.260 1.00 96.00 84 ILE A C 1
ATOM 655 O O . ILE A 1 84 ? -3.133 -1.474 11.874 1.00 96.00 84 ILE A O 1
ATOM 659 N N . GLN A 1 85 ? -1.368 -0.084 11.786 1.00 93.25 85 GLN A N 1
ATOM 660 C CA . GLN A 1 85 ? -0.624 -0.848 10.783 1.00 93.25 85 GLN A CA 1
ATOM 661 C C . GLN A 1 85 ? -0.388 -2.298 11.231 1.00 93.25 85 GLN A C 1
ATOM 663 O O . GLN A 1 85 ? -0.781 -3.234 10.536 1.00 93.25 85 GLN A O 1
ATOM 668 N N . ALA A 1 86 ? 0.210 -2.505 12.409 1.00 89.25 86 ALA A N 1
ATOM 669 C CA . ALA A 1 86 ? 0.477 -3.851 12.917 1.00 89.25 86 ALA A CA 1
ATOM 670 C C . ALA A 1 86 ? -0.823 -4.645 13.134 1.00 89.25 86 ALA A C 1
ATOM 672 O O . ALA A 1 86 ? -0.870 -5.847 12.875 1.00 89.25 86 ALA A O 1
ATOM 673 N N . THR A 1 87 ? -1.891 -3.964 13.561 1.00 92.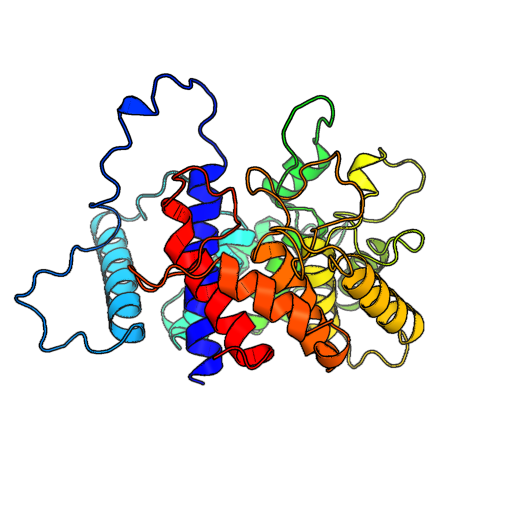62 87 THR A N 1
ATOM 674 C CA . THR A 1 87 ? -3.219 -4.566 13.750 1.00 92.62 87 THR A CA 1
ATOM 675 C C . THR A 1 87 ? -3.809 -5.062 12.432 1.00 92.62 87 THR A C 1
ATOM 677 O O . THR A 1 87 ? -4.243 -6.212 12.365 1.00 92.62 87 THR A O 1
ATOM 680 N N . TYR A 1 88 ? -3.789 -4.234 11.382 1.00 95.69 88 TYR A N 1
ATOM 681 C CA . TYR A 1 88 ? -4.266 -4.608 10.049 1.00 95.69 88 TYR A CA 1
ATOM 682 C C . TYR A 1 88 ? -3.587 -5.871 9.559 1.00 95.69 88 TYR A C 1
ATOM 684 O O . TYR A 1 88 ? -4.241 -6.828 9.152 1.00 95.69 88 TYR A O 1
ATOM 692 N N . TYR A 1 89 ? -2.269 -5.897 9.641 1.00 88.44 89 TYR A N 1
ATOM 693 C CA . TYR A 1 89 ? -1.546 -7.019 9.108 1.00 88.44 89 TYR A CA 1
ATOM 694 C C . TYR A 1 89 ? -1.679 -8.288 9.949 1.00 88.44 89 TYR A C 1
ATOM 696 O O . TYR A 1 89 ? -1.769 -9.373 9.382 1.00 88.44 89 TYR A O 1
ATOM 704 N N . ALA A 1 90 ? -1.769 -8.180 11.278 1.00 86.56 90 ALA A N 1
ATOM 705 C CA . ALA A 1 90 ? -2.112 -9.323 12.120 1.00 86.56 90 ALA A CA 1
ATOM 706 C C . ALA A 1 90 ? -3.474 -9.916 11.720 1.00 86.56 90 ALA A C 1
ATOM 708 O O . ALA A 1 90 ? -3.594 -11.129 11.554 1.00 86.56 90 ALA A O 1
ATOM 709 N N . LEU A 1 91 ? -4.484 -9.067 11.499 1.00 90.75 91 LEU A N 1
ATOM 710 C CA . LEU A 1 91 ? -5.797 -9.492 11.008 1.00 90.75 91 LEU A CA 1
ATOM 711 C C . LEU A 1 91 ? -5.720 -10.119 9.615 1.00 90.75 91 LEU A C 1
ATOM 713 O O . LEU A 1 91 ? -6.322 -11.166 9.398 1.00 90.75 91 LEU A O 1
ATOM 717 N N . TYR A 1 92 ? -4.961 -9.517 8.697 1.00 88.44 92 TYR A N 1
ATOM 718 C CA . TYR A 1 92 ? -4.760 -10.036 7.345 1.00 88.44 92 TYR A CA 1
ATOM 719 C C . TYR A 1 92 ? -4.180 -11.453 7.387 1.00 88.44 92 TYR A C 1
ATOM 721 O O . TYR A 1 92 ? -4.705 -12.351 6.734 1.00 88.44 92 TYR A O 1
ATOM 729 N N . ILE A 1 93 ? -3.160 -11.675 8.224 1.00 79.81 93 ILE A N 1
ATOM 730 C CA . ILE A 1 93 ? -2.534 -12.987 8.437 1.00 79.81 93 ILE A CA 1
ATOM 731 C C . ILE A 1 93 ? -3.540 -14.002 8.970 1.00 79.81 93 ILE A C 1
ATOM 733 O O . ILE A 1 93 ? -3.635 -15.120 8.467 1.00 79.81 93 ILE A O 1
ATOM 737 N N . LEU A 1 94 ? -4.302 -13.614 9.989 1.00 83.25 94 LEU A N 1
ATOM 738 C CA . LEU A 1 94 ? -5.271 -14.493 10.631 1.00 83.25 94 LEU A CA 1
ATOM 739 C C . LEU A 1 94 ? -6.428 -14.872 9.705 1.00 83.25 94 LEU A C 1
ATOM 741 O O . LEU A 1 94 ? -6.792 -16.045 9.671 1.00 83.25 94 LEU A O 1
ATOM 745 N N . ASP A 1 95 ? -6.983 -13.922 8.946 1.00 87.50 95 ASP A N 1
ATOM 746 C CA . ASP A 1 95 ? -8.068 -14.158 7.973 1.00 87.50 95 ASP A CA 1
ATOM 747 C C . ASP A 1 95 ? -7.705 -15.251 6.989 1.00 87.50 95 ASP A C 1
ATOM 749 O O . ASP A 1 95 ? -8.367 -16.275 6.825 1.00 87.50 95 ASP A O 1
ATOM 753 N N . ALA A 1 96 ? -6.557 -15.058 6.396 1.00 80.06 96 ALA A N 1
ATOM 754 C CA . ALA A 1 96 ? -5.981 -15.952 5.442 1.00 80.06 96 ALA A CA 1
ATOM 755 C C . ALA A 1 96 ? -5.644 -17.355 5.956 1.00 80.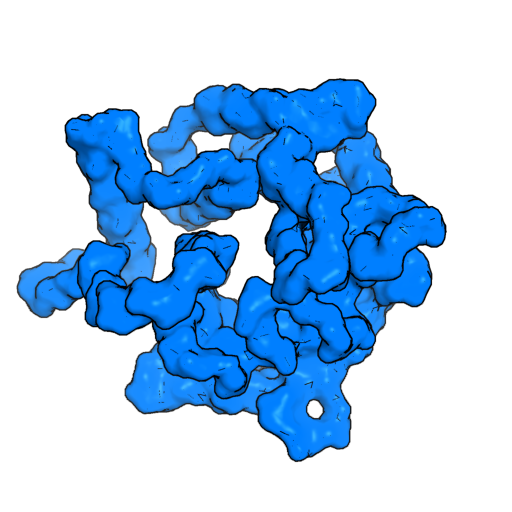06 96 ALA A C 1
ATOM 757 O O . ALA A 1 96 ? -5.814 -18.328 5.220 1.00 80.06 96 ALA A O 1
ATOM 758 N N . LEU A 1 97 ? -5.139 -17.461 7.188 1.00 80.56 97 LEU A N 1
ATOM 759 C CA . LEU A 1 97 ? -4.913 -18.752 7.838 1.00 80.56 97 LEU A CA 1
ATOM 760 C C . LEU A 1 97 ? -6.236 -19.412 8.257 1.00 80.56 97 LEU A C 1
ATOM 762 O O . LEU A 1 97 ? -6.237 -20.581 8.637 1.00 80.56 97 LEU A O 1
ATOM 766 N N . GLY A 1 98 ? -7.358 -18.689 8.177 1.00 84.38 98 GLY A N 1
ATOM 767 C CA . GLY A 1 98 ? -8.664 -19.139 8.647 1.00 84.38 98 GLY A CA 1
ATOM 768 C C . GLY A 1 98 ? -8.789 -19.132 10.170 1.00 84.38 98 GLY A C 1
ATOM 769 O O . GLY A 1 98 ? -9.583 -19.898 10.701 1.00 84.38 98 GLY A O 1
ATOM 770 N N . ASN A 1 99 ? -8.010 -18.288 10.852 1.00 85.56 99 ASN A N 1
ATOM 771 C CA . ASN A 1 99 ? -7.855 -18.242 12.309 1.00 85.56 99 ASN A CA 1
ATOM 772 C C . ASN A 1 99 ? -8.414 -16.949 12.941 1.00 85.56 99 ASN A C 1
ATOM 774 O O . ASN A 1 99 ? -8.058 -16.611 14.071 1.00 85.56 99 ASN A O 1
ATOM 778 N N . LEU A 1 100 ? -9.269 -16.189 12.244 1.00 87.31 100 LEU A N 1
ATOM 779 C CA . LEU A 1 100 ? -9.891 -14.975 12.811 1.00 87.31 100 LEU A CA 1
ATOM 780 C C . LEU A 1 100 ? -10.772 -15.249 14.029 1.00 87.31 100 LEU A C 1
ATOM 782 O O . LEU A 1 100 ? -10.944 -14.374 14.873 1.00 87.31 100 LEU A O 1
ATOM 786 N N . ASP A 1 101 ? -11.336 -16.449 14.132 1.00 88.12 101 ASP A N 1
ATOM 787 C CA . ASP A 1 101 ? -12.155 -16.875 15.266 1.00 88.12 101 ASP A CA 1
ATOM 788 C C . ASP A 1 101 ? -11.352 -17.009 16.571 1.00 88.12 101 ASP A C 1
ATOM 790 O O . ASP A 1 101 ? -11.937 -17.071 17.652 1.00 88.12 101 ASP A O 1
ATOM 794 N N . GLN A 1 102 ? -10.019 -17.007 16.484 1.00 82.75 102 GLN A N 1
ATOM 795 C CA . GLN A 1 102 ? -9.124 -17.108 17.635 1.00 82.75 102 GLN A CA 1
ATOM 796 C C . GLN A 1 102 ? -8.825 -15.759 18.301 1.00 82.75 102 GLN A C 1
ATOM 798 O O . GLN A 1 102 ? -8.211 -15.736 19.368 1.00 82.75 102 GLN A O 1
ATOM 803 N N . VAL A 1 103 ? -9.246 -14.634 17.710 1.00 85.06 103 VAL A N 1
ATOM 804 C CA . VAL A 1 103 ? -9.036 -13.301 18.291 1.00 85.06 103 VAL A CA 1
ATOM 805 C C . VAL A 1 103 ? -10.321 -12.688 18.830 1.00 85.06 103 VAL A C 1
ATOM 807 O O . VAL A 1 103 ? -11.413 -12.878 18.300 1.00 85.06 103 VAL A O 1
ATOM 810 N N . ASN A 1 104 ? -10.191 -11.885 19.889 1.00 89.50 104 ASN A N 1
ATOM 811 C CA . ASN A 1 104 ? -11.314 -11.126 20.423 1.00 89.50 104 ASN A CA 1
ATOM 812 C C . ASN A 1 104 ? -11.603 -9.907 19.535 1.00 89.50 104 ASN A C 1
ATOM 814 O O . ASN A 1 104 ? -11.082 -8.812 19.761 1.00 89.50 104 ASN A O 1
ATOM 818 N N . SER A 1 105 ? -12.477 -10.081 18.541 1.00 92.56 105 SER A N 1
ATOM 819 C CA . SER A 1 105 ? -12.855 -9.005 17.619 1.00 92.56 105 SER A CA 1
ATOM 820 C C . SER A 1 105 ? -13.394 -7.764 18.341 1.00 92.56 105 SER A C 1
ATOM 822 O O . SER A 1 105 ? -13.156 -6.651 17.888 1.00 92.56 105 SER A O 1
ATOM 824 N N . SER A 1 106 ? -14.073 -7.914 19.486 1.00 94.19 106 SER A N 1
ATOM 825 C CA . SER A 1 106 ? -14.612 -6.767 20.239 1.00 94.19 106 SER A CA 1
ATOM 826 C C . SER A 1 106 ? -13.509 -5.880 20.824 1.00 94.19 106 SER A C 1
ATOM 828 O O . SER A 1 106 ? -13.623 -4.653 20.803 1.00 94.19 106 SER A O 1
ATOM 830 N N . GLU A 1 107 ? -12.430 -6.484 21.325 1.00 94.25 107 GLU A N 1
ATOM 831 C CA . GLU A 1 107 ? -11.274 -5.744 21.843 1.00 94.25 107 GLU A CA 1
ATOM 832 C C . GLU A 1 107 ? -10.510 -5.047 20.719 1.00 94.25 107 GLU A C 1
ATOM 834 O O . GLU A 1 107 ? -10.159 -3.876 20.855 1.00 94.25 107 GLU A O 1
ATOM 839 N N . ILE A 1 108 ? -10.336 -5.721 19.579 1.00 95.38 108 ILE A N 1
ATOM 840 C CA . ILE A 1 108 ? -9.676 -5.140 18.404 1.00 95.38 108 ILE A CA 1
ATOM 841 C C . ILE A 1 108 ? -10.470 -3.943 17.870 1.00 95.38 108 ILE A C 1
ATOM 843 O O . ILE A 1 108 ? -9.897 -2.885 17.624 1.00 95.38 108 ILE A O 1
ATOM 847 N N . LEU A 1 109 ? -11.797 -4.060 17.759 1.00 97.75 109 LEU A N 1
ATOM 848 C CA . LEU A 1 109 ? -12.656 -2.942 17.356 1.00 97.75 109 LEU A CA 1
ATOM 849 C C . LEU A 1 109 ? -12.565 -1.774 18.342 1.00 97.75 109 LEU A C 1
ATOM 851 O O . LEU A 1 109 ? -12.467 -0.625 17.923 1.00 97.75 109 LEU A O 1
ATOM 855 N N . THR A 1 110 ? -12.554 -2.061 19.646 1.00 97.69 110 THR A N 1
ATOM 856 C CA . THR A 1 110 ? -12.385 -1.031 20.684 1.00 97.69 110 THR A CA 1
ATOM 857 C C . THR A 1 110 ? -11.040 -0.318 20.537 1.00 97.69 110 THR A C 1
ATOM 859 O O . THR A 1 110 ? -10.976 0.906 20.652 1.00 97.69 110 THR A O 1
ATOM 862 N N . TYR A 1 111 ? -9.973 -1.065 20.247 1.00 97.38 111 TYR A N 1
ATOM 863 C CA . TYR A 1 111 ? -8.648 -0.511 19.990 1.00 97.38 111 TYR A CA 1
ATOM 864 C C . TYR A 1 111 ? -8.621 0.374 18.736 1.00 97.38 111 TYR A C 1
ATOM 866 O O . TYR A 1 111 ? -8.146 1.502 18.820 1.00 97.38 111 TYR A O 1
ATOM 874 N N . LEU A 1 112 ? -9.164 -0.082 17.602 1.00 97.88 112 LEU A N 1
ATOM 875 C CA . LEU A 1 112 ? -9.202 0.706 16.362 1.00 97.88 112 LEU A CA 1
ATOM 876 C C . LEU A 1 112 ? -9.996 2.007 16.550 1.00 97.88 112 LEU A C 1
ATOM 878 O O . LEU A 1 112 ? -9.508 3.090 16.229 1.00 97.88 112 LEU A O 1
ATOM 882 N N . LEU A 1 113 ? -11.195 1.917 17.135 1.00 97.94 113 LEU A N 1
ATOM 883 C CA . LEU A 1 113 ? -12.074 3.071 17.344 1.00 97.94 113 LEU A CA 1
ATOM 884 C C . LEU A 1 113 ? -11.529 4.084 18.356 1.00 97.94 113 LEU A C 1
ATOM 886 O O . LEU A 1 113 ? -11.944 5.239 18.327 1.00 97.94 113 LEU A O 1
ATOM 890 N N . LYS A 1 114 ? -10.577 3.702 19.216 1.00 98.12 114 LYS A N 1
ATOM 891 C CA . LYS A 1 114 ? -9.864 4.650 20.088 1.00 98.12 114 LYS A CA 1
ATOM 892 C C . LYS A 1 114 ? -9.167 5.756 19.289 1.00 98.12 114 LYS A C 1
ATOM 894 O O . LYS A 1 114 ? -9.013 6.861 19.803 1.00 98.12 114 LYS A O 1
ATOM 899 N N . TYR A 1 115 ? -8.725 5.447 18.072 1.00 98.19 115 TYR A N 1
ATOM 900 C CA . TYR A 1 115 ? -8.008 6.375 17.199 1.00 98.19 115 TYR A CA 1
ATOM 901 C C . TYR A 1 115 ? -8.912 7.048 16.164 1.00 98.19 115 TYR A C 1
ATOM 903 O O . TYR A 1 115 ? -8.427 7.898 15.425 1.00 98.19 115 TYR A O 1
ATOM 911 N N . TYR A 1 116 ? -10.196 6.685 16.098 1.00 98.44 116 TYR A N 1
ATOM 912 C CA . TYR A 1 116 ? -11.153 7.304 15.189 1.00 98.44 116 TYR A CA 1
ATOM 913 C C . TYR A 1 116 ? -11.684 8.613 15.778 1.00 98.44 116 TYR A C 1
ATOM 915 O O . TYR A 1 116 ? -12.325 8.614 16.832 1.00 98.44 116 TYR A O 1
ATOM 923 N N . ASP A 1 117 ? -11.458 9.727 15.090 1.00 97.38 117 ASP A N 1
ATOM 924 C CA . ASP A 1 117 ? -12.061 11.011 15.436 1.00 97.38 117 ASP A CA 1
ATOM 925 C C . ASP A 1 117 ? -13.354 11.221 14.628 1.00 97.38 117 ASP A C 1
ATOM 927 O O . ASP A 1 117 ? -13.294 11.402 13.411 1.00 97.38 117 ASP A O 1
ATOM 931 N N . PRO A 1 118 ? -14.540 11.267 15.265 1.00 93.88 118 PRO A N 1
ATOM 932 C CA . PRO A 1 118 ? -15.807 11.465 14.559 1.00 93.88 118 PRO A CA 1
ATOM 933 C C . PRO A 1 118 ? -15.949 12.860 13.924 1.00 93.88 118 PRO A C 1
ATOM 935 O O . PRO A 1 118 ? -16.801 13.057 13.053 1.00 93.88 118 PRO A O 1
ATOM 938 N N . THR A 1 119 ? -15.138 13.837 14.343 1.00 95.31 119 THR A N 1
ATOM 939 C CA . THR A 1 119 ? -15.154 15.198 13.790 1.00 95.31 119 THR A CA 1
ATOM 940 C C . THR A 1 119 ? -14.528 15.210 12.404 1.00 95.31 119 THR A C 1
ATOM 942 O O . THR A 1 119 ? -15.157 15.647 11.440 1.00 95.31 119 THR A O 1
ATOM 945 N N . THR A 1 120 ? -13.308 14.686 12.295 1.00 96.56 120 THR A N 1
ATOM 946 C CA . THR A 1 120 ? -12.568 14.592 11.030 1.00 96.56 120 THR A CA 1
ATOM 947 C C . THR A 1 120 ? -12.966 13.370 10.203 1.00 96.56 120 THR A C 1
ATOM 949 O O . THR A 1 120 ? -12.876 13.416 8.983 1.00 96.56 120 THR A O 1
ATOM 952 N N . ASN A 1 121 ? -13.528 12.335 10.835 1.00 97.75 121 ASN A N 1
ATOM 953 C CA . ASN A 1 121 ? -13.814 11.011 10.264 1.00 97.75 121 ASN A CA 1
ATOM 954 C C . ASN A 1 121 ? -12.540 10.258 9.849 1.00 97.75 121 ASN A C 1
ATOM 956 O O . ASN A 1 121 ? -12.567 9.461 8.914 1.00 97.75 121 ASN A O 1
ATOM 960 N N . LEU A 1 122 ? -11.436 10.511 10.559 1.00 98.38 122 LEU A N 1
ATOM 961 C CA . LEU A 1 122 ? -10.131 9.908 10.307 1.00 98.38 122 LEU A CA 1
ATOM 962 C C . LEU A 1 122 ? -9.637 9.108 11.510 1.00 98.38 122 LEU A C 1
ATOM 964 O O . LEU A 1 122 ? -9.956 9.408 12.662 1.00 98.38 122 LEU A O 1
ATOM 968 N N . PHE A 1 123 ? -8.810 8.111 11.222 1.00 98.62 123 PHE A N 1
ATOM 969 C CA . PHE A 1 123 ? -7.997 7.394 12.189 1.00 98.62 123 PHE A CA 1
ATOM 970 C C . PHE A 1 123 ? -6.641 8.082 12.336 1.00 98.62 123 PHE A C 1
ATOM 972 O O . PHE A 1 123 ? -5.924 8.259 11.352 1.00 98.62 123 PHE A O 1
ATOM 979 N N . MET A 1 124 ? -6.284 8.443 13.568 1.00 97.56 124 MET A N 1
ATOM 980 C CA . MET A 1 124 ? -5.045 9.153 13.887 1.00 97.56 124 MET A CA 1
ATOM 981 C C . MET A 1 124 ? -4.303 8.453 15.025 1.00 97.56 124 MET A C 1
ATOM 983 O O . MET A 1 124 ? -4.512 8.750 16.203 1.00 97.56 124 MET A O 1
ATOM 987 N N . ASP A 1 125 ? -3.431 7.505 14.678 1.00 95.00 125 ASP A N 1
ATOM 988 C CA . ASP A 1 125 ? -2.484 6.917 15.624 1.00 95.00 125 ASP A CA 1
ATOM 989 C C . ASP A 1 125 ? -1.134 7.660 15.621 1.00 95.00 125 ASP A C 1
ATOM 991 O O . ASP A 1 125 ? -0.936 8.673 14.947 1.00 95.00 125 ASP A O 1
ATOM 995 N N . LYS A 1 126 ? -0.184 7.173 16.423 1.00 91.88 126 LYS A N 1
ATOM 996 C CA . LYS A 1 126 ? 1.138 7.794 16.573 1.00 91.88 126 LYS A CA 1
ATOM 997 C C . LYS A 1 126 ? 1.937 7.833 15.264 1.00 91.88 126 LYS A C 1
ATOM 999 O O . LYS A 1 126 ? 2.782 8.714 15.123 1.00 91.88 126 LYS A O 1
ATOM 1004 N N . LEU A 1 127 ? 1.698 6.906 14.332 1.00 90.19 127 LEU A N 1
ATOM 1005 C CA . LEU A 1 127 ? 2.380 6.892 13.039 1.00 90.19 127 LEU A CA 1
ATOM 1006 C C . LEU A 1 127 ? 1.853 8.018 12.144 1.00 90.19 127 LEU A C 1
ATOM 1008 O O . LEU A 1 127 ? 2.658 8.774 11.609 1.00 90.19 127 LEU A O 1
ATOM 1012 N N . ALA A 1 128 ? 0.530 8.211 12.097 1.00 93.94 128 ALA A N 1
ATOM 1013 C CA . ALA A 1 128 ? -0.081 9.319 11.361 1.00 93.94 128 ALA A CA 1
ATOM 1014 C C . ALA A 1 128 ? 0.417 10.686 11.862 1.00 93.94 128 ALA A C 1
ATOM 1016 O O . ALA A 1 128 ? 0.794 11.540 11.064 1.00 93.94 128 ALA A O 1
ATOM 1017 N N . TYR A 1 129 ? 0.488 10.889 13.184 1.00 92.88 129 TYR A N 1
ATOM 1018 C CA . TYR A 1 129 ? 1.044 12.130 13.741 1.00 92.88 129 TYR A CA 1
ATOM 1019 C C . TYR A 1 129 ? 2.533 12.301 13.429 1.00 92.88 129 TYR A C 1
ATOM 1021 O O . TYR A 1 129 ? 2.951 13.393 13.064 1.00 92.88 129 TYR A O 1
ATOM 1029 N N . ARG A 1 130 ? 3.329 11.226 13.498 1.00 89.44 130 ARG A N 1
ATOM 1030 C CA . ARG A 1 130 ? 4.751 11.277 13.127 1.00 89.44 130 ARG A CA 1
ATOM 1031 C C . ARG A 1 130 ? 4.948 11.693 11.668 1.00 89.44 130 ARG A C 1
ATOM 1033 O O . ARG A 1 130 ? 5.899 12.412 11.394 1.00 89.44 130 ARG A O 1
ATOM 1040 N N . TYR A 1 131 ? 4.081 11.246 10.761 1.00 90.81 131 TYR A N 1
ATOM 1041 C CA . TYR A 1 131 ? 4.114 11.684 9.366 1.00 90.81 131 TYR A CA 1
ATOM 1042 C C . TYR A 1 131 ? 3.827 13.184 9.222 1.00 90.81 131 TYR A C 1
ATOM 1044 O O . TYR A 1 131 ? 4.508 1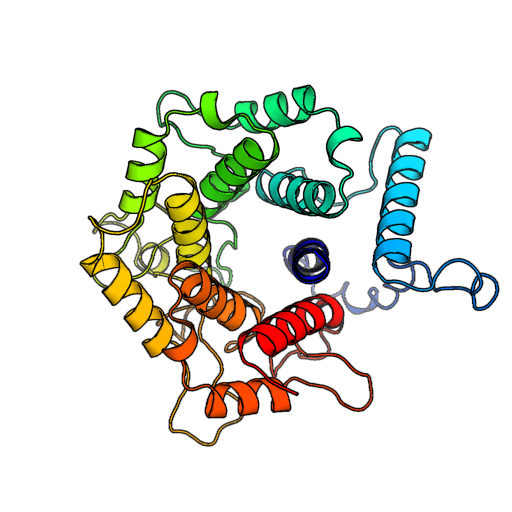3.879 8.475 1.00 90.81 131 TYR A O 1
ATOM 1052 N N . LEU A 1 132 ? 2.862 13.716 9.972 1.00 91.44 132 LEU A N 1
ATOM 1053 C CA . LEU A 1 132 ? 2.568 15.153 9.954 1.00 91.44 132 LEU A CA 1
ATOM 1054 C C . LEU A 1 132 ? 3.681 16.003 10.585 1.00 91.44 132 LEU A C 1
ATOM 1056 O O . LEU A 1 132 ? 3.872 17.147 10.185 1.00 91.44 132 LEU A O 1
ATOM 1060 N N . ASP A 1 133 ? 4.431 15.432 11.526 1.00 89.62 133 ASP A N 1
ATOM 1061 C CA . ASP A 1 133 ? 5.571 16.068 12.194 1.00 89.62 133 ASP A CA 1
ATOM 1062 C C . ASP A 1 133 ? 6.909 15.847 11.445 1.00 89.62 133 ASP A C 1
ATOM 1064 O O . ASP A 1 133 ? 7.979 16.020 12.038 1.00 89.62 133 ASP A O 1
ATOM 1068 N N . THR A 1 134 ? 6.877 15.426 10.171 1.00 86.44 134 THR A N 1
ATOM 1069 C CA . THR A 1 134 ? 8.096 15.181 9.376 1.00 86.44 134 THR A CA 1
ATOM 1070 C C . THR A 1 134 ? 8.943 16.440 9.265 1.00 86.44 134 THR A C 1
ATOM 1072 O O . THR A 1 134 ? 8.460 17.499 8.877 1.00 86.44 134 THR A O 1
ATOM 1075 N N . ASP A 1 135 ? 10.236 16.296 9.542 1.00 83.62 135 ASP A N 1
ATOM 1076 C CA . ASP A 1 135 ? 11.245 17.319 9.301 1.00 83.62 135 ASP A CA 1
ATOM 1077 C C . ASP A 1 135 ? 12.142 16.857 8.149 1.00 83.62 135 ASP A C 1
ATOM 1079 O O . ASP A 1 135 ? 13.051 16.049 8.347 1.00 83.62 135 ASP A O 1
ATOM 1083 N N . PHE A 1 136 ? 11.891 17.376 6.945 1.00 79.19 136 PHE A N 1
ATOM 1084 C CA . PHE A 1 136 ? 12.635 17.016 5.732 1.00 79.19 136 PHE A CA 1
ATOM 1085 C C . PHE A 1 136 ? 14.090 17.495 5.734 1.00 79.19 136 PHE A C 1
ATOM 1087 O O . PHE A 1 136 ? 14.861 17.134 4.847 1.00 79.19 136 PHE A O 1
ATOM 1094 N N . SER A 1 137 ? 14.513 18.278 6.734 1.00 79.62 137 SER A N 1
ATOM 1095 C CA . SER A 1 137 ? 15.940 18.543 6.938 1.00 79.62 137 SER A CA 1
ATOM 1096 C C . SER A 1 137 ? 16.692 17.334 7.516 1.00 79.62 137 SER A C 1
ATOM 1098 O O . SER A 1 137 ? 17.926 17.309 7.502 1.00 79.62 137 SER A O 1
ATOM 1100 N N . GLN A 1 138 ? 15.967 16.328 8.015 1.00 72.06 138 GLN A N 1
ATOM 1101 C CA . GLN A 1 138 ? 16.510 15.077 8.536 1.00 72.06 138 GLN A CA 1
ATOM 1102 C C . GLN A 1 138 ? 16.498 13.984 7.461 1.00 72.06 138 GLN A C 1
ATOM 1104 O O . GLN A 1 138 ? 15.668 13.967 6.562 1.00 72.06 138 GLN A O 1
ATOM 1109 N N . THR A 1 139 ? 17.418 13.025 7.566 1.00 60.53 139 THR A N 1
ATOM 1110 C CA . THR A 1 139 ? 17.634 11.958 6.567 1.00 60.53 139 THR A CA 1
ATOM 1111 C C . THR A 1 139 ? 16.595 10.825 6.639 1.00 60.53 139 THR A C 1
ATOM 1113 O O . THR A 1 139 ? 16.926 9.683 6.346 1.00 60.53 139 THR A O 1
ATOM 1116 N N . TYR A 1 140 ? 15.369 11.079 7.105 1.00 60.78 140 TYR A N 1
ATOM 1117 C CA . TYR A 1 140 ? 14.375 10.017 7.284 1.00 60.78 140 TYR A CA 1
ATOM 1118 C C . TYR A 1 140 ? 12.967 10.454 6.887 1.00 60.78 140 TYR A C 1
ATOM 1120 O O . TYR A 1 140 ? 12.404 11.376 7.479 1.00 60.78 140 TYR A O 1
ATOM 1128 N N . TYR A 1 141 ? 12.386 9.718 5.940 1.00 64.69 141 TYR A N 1
ATOM 1129 C CA . TYR A 1 141 ? 10.983 9.818 5.565 1.00 64.69 141 TYR A CA 1
ATOM 1130 C C . TYR A 1 141 ? 10.139 8.868 6.437 1.00 64.69 141 TYR A C 1
ATOM 1132 O O . TYR A 1 141 ? 10.490 7.695 6.588 1.00 64.69 141 TYR A O 1
ATOM 1140 N N . PRO A 1 142 ? 9.037 9.319 7.060 1.00 62.81 142 PRO A N 1
ATOM 1141 C CA . PRO A 1 142 ? 8.188 8.436 7.846 1.00 62.81 142 PRO A CA 1
ATOM 1142 C C . PRO A 1 142 ? 7.366 7.492 6.973 1.00 62.81 142 PRO A C 1
ATOM 1144 O O . PRO A 1 142 ? 6.595 7.903 6.117 1.00 62.81 142 PRO A O 1
ATOM 1147 N N . LEU A 1 143 ? 7.474 6.207 7.295 1.00 65.56 143 LEU A N 1
ATOM 1148 C CA . LEU A 1 143 ? 7.012 5.085 6.472 1.00 65.56 143 LEU A CA 1
ATOM 1149 C C . LEU A 1 143 ? 5.527 4.731 6.639 1.00 65.56 143 LEU A C 1
ATOM 1151 O O . LEU A 1 143 ? 5.076 3.675 6.207 1.00 65.56 143 LEU A O 1
ATOM 1155 N N . SER A 1 144 ? 4.753 5.545 7.354 1.00 87.19 144 SER A N 1
ATOM 1156 C CA . SER A 1 144 ? 3.307 5.341 7.481 1.00 87.19 144 SER A CA 1
ATOM 1157 C C . SER A 1 144 ? 2.594 6.673 7.484 1.00 87.19 144 SER A C 1
ATOM 1159 O O . SER A 1 144 ? 2.579 7.383 8.489 1.00 87.19 144 SER A O 1
ATOM 1161 N N . SER A 1 145 ? 2.022 6.995 6.334 1.00 94.31 145 SER A N 1
ATOM 1162 C CA . SER A 1 145 ? 1.300 8.232 6.105 1.00 94.31 145 SER A CA 1
ATOM 1163 C C . SER A 1 145 ? -0.082 8.246 6.762 1.00 94.31 145 SER A C 1
ATOM 1165 O O . SER A 1 145 ? -0.597 7.217 7.213 1.00 94.31 145 SER A O 1
ATOM 1167 N N . VAL A 1 146 ? -0.726 9.416 6.786 1.00 97.75 146 VAL A N 1
ATOM 1168 C CA . VAL A 1 146 ? -2.120 9.530 7.245 1.00 97.75 146 VAL A CA 1
ATOM 1169 C C . VAL A 1 146 ? -3.040 8.687 6.358 1.00 97.75 146 VAL A C 1
ATOM 1171 O O . VAL A 1 146 ? -3.906 7.975 6.872 1.00 97.75 146 VAL A O 1
ATOM 1174 N N . LEU A 1 147 ? -2.827 8.710 5.040 1.00 98.56 147 LEU A N 1
ATOM 1175 C CA . LEU A 1 147 ? -3.569 7.892 4.082 1.00 98.56 147 LEU A CA 1
ATOM 1176 C C . LEU A 1 147 ? -3.409 6.391 4.363 1.00 98.56 147 LEU A C 1
ATOM 1178 O O . LEU A 1 147 ? -4.406 5.665 4.416 1.00 98.56 147 LEU A O 1
ATOM 1182 N N . GLN A 1 148 ? -2.187 5.921 4.608 1.00 97.88 148 GLN A N 1
ATOM 1183 C CA . GLN A 1 148 ? -1.930 4.513 4.911 1.00 97.88 148 GLN A CA 1
ATOM 1184 C C . GLN A 1 148 ? -2.568 4.089 6.232 1.00 97.88 148 GLN A C 1
ATOM 1186 O O . GLN A 1 148 ? -3.232 3.059 6.273 1.00 97.88 148 GLN A O 1
ATOM 1191 N N . VAL A 1 149 ? -2.453 4.893 7.296 1.00 98.12 149 VAL A N 1
ATOM 1192 C CA . VAL A 1 149 ? -3.091 4.593 8.592 1.00 98.12 149 VAL A CA 1
ATOM 1193 C C . VAL A 1 149 ? -4.607 4.449 8.454 1.00 98.12 149 VAL A C 1
ATOM 1195 O O . VAL A 1 149 ? -5.194 3.513 9.002 1.00 98.12 149 VAL A O 1
ATOM 1198 N N . ASN A 1 150 ? -5.243 5.323 7.675 1.00 98.81 150 ASN A N 1
ATOM 1199 C CA . ASN A 1 150 ? -6.676 5.231 7.407 1.00 98.81 150 ASN A CA 1
ATOM 1200 C C . ASN A 1 150 ? -7.025 4.012 6.543 1.00 98.81 150 ASN A C 1
ATOM 1202 O O . ASN A 1 150 ? -7.984 3.305 6.852 1.00 98.81 150 ASN A O 1
ATOM 1206 N N . SER A 1 151 ? -6.209 3.699 5.536 1.00 98.81 151 SER A N 1
ATOM 1207 C CA . SER A 1 151 ? -6.359 2.491 4.714 1.00 98.81 151 SER A CA 1
ATOM 1208 C C . SER A 1 151 ? -6.265 1.220 5.567 1.00 98.81 151 SER A C 1
ATOM 1210 O O . SER A 1 151 ? -7.152 0.371 5.520 1.00 98.81 151 SER A O 1
ATOM 1212 N N . TYR A 1 152 ? -5.261 1.118 6.443 1.00 98.69 152 TYR A N 1
ATOM 1213 C CA . TYR A 1 152 ? -5.104 0.006 7.385 1.00 98.69 152 TYR A CA 1
ATOM 1214 C C . TYR A 1 152 ? -6.328 -0.159 8.293 1.00 98.69 152 TYR A C 1
ATOM 1216 O O . TYR A 1 152 ? -6.793 -1.282 8.508 1.00 98.69 152 TYR A O 1
ATOM 1224 N N . ALA A 1 153 ? -6.886 0.939 8.809 1.00 98.75 153 ALA A N 1
ATOM 1225 C CA . ALA A 1 153 ? -8.084 0.890 9.641 1.00 98.75 153 ALA A CA 1
ATOM 1226 C C . ALA A 1 153 ? -9.308 0.385 8.862 1.00 98.75 153 ALA A C 1
ATOM 1228 O O . ALA A 1 153 ? -10.008 -0.509 9.340 1.00 98.75 153 ALA A O 1
ATOM 1229 N N . VAL A 1 154 ? -9.544 0.900 7.652 1.00 98.88 154 VAL A N 1
ATOM 1230 C CA . VAL A 1 154 ? -10.658 0.473 6.787 1.00 98.88 154 VAL A CA 1
ATOM 1231 C C . VAL A 1 154 ? -10.535 -1.005 6.427 1.00 98.88 154 VAL A C 1
ATOM 1233 O O . VAL A 1 154 ? -11.490 -1.764 6.601 1.00 98.88 154 VAL A O 1
ATOM 1236 N N . LEU A 1 155 ? -9.355 -1.439 5.984 1.00 98.75 155 LEU A N 1
ATOM 1237 C CA . LEU A 1 155 ? -9.101 -2.833 5.625 1.00 98.75 155 LEU A CA 1
ATOM 1238 C C . LEU A 1 155 ? -9.277 -3.760 6.841 1.00 98.75 155 LEU A C 1
ATOM 1240 O O . LEU A 1 155 ? -9.888 -4.822 6.724 1.00 98.75 155 LEU A O 1
ATOM 1244 N N . SER A 1 156 ? -8.842 -3.330 8.031 1.00 98.62 156 SER A N 1
ATOM 1245 C CA . SER A 1 156 ? -9.090 -4.050 9.291 1.00 98.62 156 SER A CA 1
ATOM 1246 C C . SER A 1 156 ? -10.582 -4.189 9.593 1.00 98.62 156 SER A C 1
ATOM 1248 O O . SER A 1 156 ? -11.055 -5.275 9.930 1.00 98.62 156 SER A O 1
ATOM 1250 N N . LEU A 1 157 ? -11.344 -3.099 9.465 1.00 98.75 157 LEU A N 1
ATOM 1251 C CA . LEU A 1 157 ? -12.791 -3.112 9.671 1.00 98.75 157 LEU A CA 1
ATOM 1252 C C . LEU A 1 157 ? -13.494 -4.013 8.656 1.00 98.75 157 LEU A C 1
ATOM 1254 O O . LEU A 1 157 ? -14.432 -4.712 9.028 1.00 98.75 157 LEU A O 1
ATOM 1258 N N . SER A 1 158 ? -13.026 -4.052 7.410 1.00 98.56 158 SER A N 1
ATOM 1259 C CA . SER A 1 158 ? -13.537 -4.970 6.393 1.00 98.56 158 SER A CA 1
ATOM 1260 C C . SER A 1 158 ? -13.301 -6.431 6.762 1.00 98.56 158 SER A C 1
ATOM 1262 O O . SER A 1 158 ? -14.246 -7.214 6.730 1.00 98.56 158 SER A O 1
ATOM 1264 N N . ILE A 1 159 ? -12.083 -6.797 7.182 1.00 98.06 159 ILE A N 1
ATOM 1265 C CA . ILE A 1 159 ? -11.763 -8.162 7.643 1.00 98.06 159 ILE A CA 1
ATOM 1266 C C . ILE A 1 159 ? -12.683 -8.575 8.804 1.00 98.06 159 ILE A C 1
ATOM 1268 O O . ILE A 1 159 ? -13.158 -9.707 8.874 1.00 98.06 159 ILE A O 1
ATOM 1272 N N . LEU A 1 160 ? -12.992 -7.636 9.700 1.00 97.31 160 LEU A N 1
ATOM 1273 C CA . LEU A 1 160 ? -13.884 -7.858 10.838 1.00 97.31 160 LEU A CA 1
ATOM 1274 C C . LEU A 1 160 ? -15.380 -7.763 10.486 1.00 97.31 160 LEU A C 1
ATOM 1276 O O . LEU A 1 160 ? -16.215 -7.946 11.371 1.00 97.31 160 LEU A O 1
ATOM 1280 N N . ASN A 1 161 ? -15.735 -7.495 9.224 1.00 97.50 161 ASN A N 1
ATOM 1281 C CA . ASN A 1 161 ? -17.100 -7.241 8.746 1.00 97.50 161 ASN A CA 1
ATOM 1282 C C . ASN A 1 161 ? -17.810 -6.091 9.483 1.00 97.50 161 ASN A C 1
ATOM 1284 O O . ASN A 1 161 ? -18.995 -6.192 9.803 1.00 97.50 161 ASN A O 1
ATOM 1288 N N . ARG A 1 162 ? -17.084 -5.005 9.777 1.00 98.25 162 ARG A N 1
ATOM 1289 C CA . ARG A 1 162 ? -17.548 -3.851 10.565 1.00 98.25 162 ARG A CA 1
ATOM 1290 C C . ARG A 1 162 ? -17.356 -2.487 9.896 1.00 98.25 162 ARG A C 1
ATOM 1292 O O . ARG A 1 162 ? -17.152 -1.479 10.573 1.00 98.25 162 ARG A O 1
ATOM 1299 N N . LEU A 1 163 ? -17.444 -2.429 8.568 1.00 98.50 163 LEU A N 1
ATOM 1300 C CA . LEU A 1 163 ? -17.453 -1.155 7.834 1.00 98.50 163 LEU A CA 1
ATOM 1301 C C . LEU A 1 163 ? -18.640 -0.246 8.225 1.00 98.50 163 LEU A C 1
ATOM 1303 O O . LEU A 1 163 ? -18.566 0.960 8.021 1.00 98.50 163 LEU A O 1
ATOM 1307 N N . ASP A 1 164 ? -19.688 -0.789 8.864 1.00 98.25 164 ASP A N 1
ATOM 1308 C CA . ASP A 1 164 ? -20.825 -0.036 9.426 1.00 98.25 164 ASP A CA 1
ATOM 1309 C C . ASP A 1 164 ? -20.437 0.998 10.498 1.00 98.25 164 ASP A C 1
ATOM 1311 O O . ASP A 1 164 ? -21.247 1.854 10.851 1.00 98.25 164 ASP A O 1
ATOM 1315 N N . LEU A 1 165 ? -19.218 0.912 11.036 1.00 98.12 165 LEU A N 1
ATOM 1316 C CA . LEU A 1 165 ? -18.728 1.783 12.104 1.00 98.12 165 LEU A CA 1
ATOM 1317 C C . LEU A 1 165 ? -18.168 3.126 11.626 1.00 98.12 165 LEU A C 1
ATOM 1319 O O . LEU A 1 165 ? -17.879 3.982 12.462 1.00 98.12 165 LEU A O 1
ATOM 1323 N N . ILE A 1 166 ? -17.992 3.309 10.319 1.00 98.25 166 ILE A N 1
ATOM 1324 C CA . ILE A 1 166 ? -17.389 4.510 9.738 1.00 98.25 166 ILE A CA 1
ATOM 1325 C C . ILE A 1 166 ? -18.282 5.110 8.650 1.00 98.25 166 ILE A C 1
ATOM 1327 O O . ILE A 1 166 ? -19.146 4.449 8.076 1.00 98.25 166 ILE A O 1
ATOM 1331 N N . ASP A 1 167 ? -18.066 6.390 8.360 1.00 98.31 167 ASP A N 1
ATOM 1332 C CA . ASP A 1 167 ? -18.744 7.091 7.271 1.00 98.31 167 ASP A CA 1
ATOM 1333 C C . ASP A 1 167 ? -18.011 6.813 5.945 1.00 98.31 167 ASP A C 1
ATOM 1335 O O . ASP A 1 167 ? -17.007 7.454 5.626 1.00 98.31 167 ASP A O 1
ATOM 1339 N N . ILE A 1 168 ? -18.496 5.817 5.191 1.00 98.50 168 ILE A N 1
ATOM 1340 C CA . ILE A 1 168 ? -17.875 5.368 3.933 1.00 98.50 168 ILE A CA 1
ATOM 1341 C C . ILE A 1 168 ? -17.733 6.497 2.900 1.00 98.50 168 ILE A C 1
ATOM 1343 O O . ILE A 1 168 ? -16.616 6.694 2.417 1.00 98.50 168 ILE A O 1
ATOM 1347 N N . PRO A 1 169 ? -18.776 7.295 2.586 1.00 98.38 169 PRO A N 1
ATOM 1348 C CA . PRO A 1 169 ? -18.627 8.433 1.679 1.00 98.38 169 PRO A CA 1
ATOM 1349 C C . PRO A 1 169 ? -17.536 9.424 2.097 1.00 98.38 169 PRO A C 1
ATOM 1351 O O . PRO A 1 169 ? -16.790 9.912 1.249 1.00 98.38 169 PRO A O 1
ATOM 1354 N N . LYS A 1 170 ? -17.405 9.728 3.394 1.00 98.56 170 LYS A N 1
ATOM 1355 C CA . LYS A 1 170 ? -16.339 10.626 3.863 1.00 98.56 170 LYS A CA 1
ATOM 1356 C C . LYS A 1 170 ? -14.952 10.011 3.750 1.00 98.56 170 LYS A C 1
ATOM 1358 O O . LYS A 1 170 ? -14.022 10.737 3.411 1.00 98.56 170 LYS A O 1
ATOM 1363 N N . MET A 1 171 ? -14.815 8.711 3.997 1.00 98.75 171 MET A N 1
ATOM 1364 C CA . MET A 1 171 ? -13.540 8.014 3.832 1.00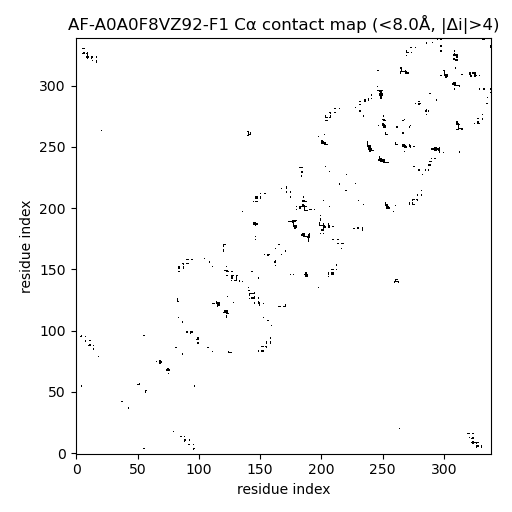 98.75 171 MET A CA 1
ATOM 1365 C C . MET A 1 171 ? -13.100 7.990 2.362 1.00 98.75 171 MET A C 1
ATOM 1367 O O . MET A 1 171 ? -11.956 8.322 2.067 1.00 98.75 171 MET A O 1
ATOM 1371 N N . ILE A 1 172 ? -14.021 7.704 1.433 1.00 98.75 172 ILE A N 1
ATOM 1372 C CA . ILE A 1 172 ? -13.768 7.803 -0.016 1.00 98.75 172 ILE A CA 1
ATOM 1373 C C . ILE A 1 172 ? -13.308 9.222 -0.383 1.00 98.75 172 ILE A C 1
ATOM 1375 O O . ILE A 1 172 ? -12.293 9.386 -1.056 1.00 98.75 172 ILE A O 1
ATOM 1379 N N . ASN A 1 173 ? -14.010 10.253 0.104 1.00 98.69 173 ASN A N 1
ATOM 1380 C CA . ASN A 1 173 ? -13.644 11.650 -0.153 1.00 98.69 173 ASN A CA 1
ATOM 1381 C C . ASN A 1 173 ? -12.271 12.023 0.421 1.00 98.69 173 ASN A C 1
ATOM 1383 O O . ASN A 1 173 ? -11.545 12.789 -0.206 1.00 98.69 173 ASN A O 1
ATOM 1387 N N . PHE A 1 174 ? -11.911 11.509 1.599 1.00 98.81 174 PHE A N 1
ATOM 1388 C CA . PHE A 1 174 ? -10.583 11.716 2.174 1.00 98.81 174 PHE A CA 1
ATOM 1389 C C . PHE A 1 174 ? -9.494 11.086 1.302 1.00 98.81 174 PHE A C 1
ATOM 1391 O O . PHE A 1 174 ? -8.533 11.771 0.959 1.00 98.81 174 PHE A O 1
ATOM 1398 N N . ILE A 1 175 ? -9.660 9.818 0.909 1.00 98.81 175 ILE A N 1
ATOM 1399 C CA . ILE A 1 175 ? -8.665 9.116 0.092 1.00 98.81 175 ILE A CA 1
ATOM 1400 C C . ILE A 1 175 ? -8.487 9.840 -1.245 1.00 98.81 175 ILE A C 1
ATOM 1402 O O . ILE A 1 175 ? -7.362 10.179 -1.596 1.00 98.81 175 ILE A O 1
ATOM 1406 N N . TRP A 1 176 ? -9.578 10.188 -1.939 1.00 98.62 176 TRP A N 1
ATOM 1407 C CA . TRP A 1 176 ? -9.508 11.003 -3.159 1.00 98.62 176 TRP A CA 1
ATOM 1408 C C . TRP A 1 176 ? -8.911 12.391 -2.928 1.00 98.62 176 TRP A C 1
ATOM 1410 O O . TRP A 1 176 ? -8.217 12.908 -3.796 1.00 98.62 176 TRP A O 1
ATOM 1420 N N . GLY A 1 177 ? -9.116 12.982 -1.752 1.00 98.50 177 GLY A N 1
ATOM 1421 C CA . GLY A 1 177 ? -8.458 14.224 -1.359 1.00 98.50 177 GLY A CA 1
ATOM 1422 C C . GLY A 1 177 ? -6.932 14.115 -1.302 1.00 98.50 177 GLY A C 1
ATOM 1423 O O . GLY A 1 177 ? -6.260 15.134 -1.414 1.00 98.50 177 GLY A O 1
ATOM 1424 N N . CYS A 1 178 ? -6.377 12.910 -1.157 1.00 98.62 178 CYS A N 1
ATOM 1425 C CA . CYS A 1 178 ? -4.936 12.652 -1.166 1.00 98.62 178 CYS A CA 1
ATOM 1426 C C . CYS A 1 178 ? -4.370 12.402 -2.576 1.00 98.62 178 CYS A C 1
ATOM 1428 O O . CYS A 1 178 ? -3.170 12.181 -2.723 1.00 98.62 178 CYS A O 1
ATOM 1430 N N . TYR A 1 179 ? -5.204 12.400 -3.618 1.00 98.50 179 TYR A N 1
ATOM 1431 C CA . TYR A 1 179 ? -4.738 12.290 -4.997 1.00 98.50 179 TYR A CA 1
ATOM 1432 C C . TYR A 1 179 ? -4.044 13.589 -5.427 1.00 98.50 179 TYR A C 1
ATOM 1434 O O . TYR A 1 179 ? -4.620 14.674 -5.313 1.00 98.50 179 TYR A O 1
ATOM 1442 N N . ASN A 1 180 ? -2.820 13.491 -5.945 1.00 96.62 180 ASN A N 1
ATOM 1443 C CA . ASN A 1 180 ? -2.107 14.621 -6.527 1.00 96.62 180 ASN A CA 1
ATOM 1444 C C . ASN A 1 180 ? -2.254 14.589 -8.054 1.00 96.62 180 ASN A C 1
ATOM 1446 O O . ASN A 1 180 ? -1.629 13.785 -8.741 1.00 96.62 180 ASN A O 1
ATOM 1450 N N . SER A 1 181 ? -3.050 15.510 -8.601 1.00 93.06 181 SER A N 1
ATOM 1451 C CA . SER A 1 181 ? -3.296 15.593 -10.045 1.00 93.06 181 SER A CA 1
ATOM 1452 C C . SER A 1 181 ? -2.076 15.999 -10.879 1.00 93.06 181 SER A C 1
ATOM 1454 O O . SER A 1 181 ? -2.117 15.860 -12.097 1.00 93.06 181 SER A O 1
ATOM 1456 N N . GLU A 1 182 ? -1.021 16.542 -10.265 1.00 91.50 182 GLU A N 1
ATOM 1457 C CA . GLU A 1 182 ? 0.203 16.935 -10.976 1.00 91.50 182 GLU A CA 1
ATOM 1458 C C . GLU A 1 182 ? 1.106 15.728 -11.253 1.00 91.50 182 GLU A C 1
ATOM 1460 O O . GLU A 1 182 ? 1.663 15.618 -12.343 1.00 91.50 182 GLU A O 1
ATOM 1465 N N . SER A 1 183 ? 1.219 14.808 -10.292 1.00 92.38 183 SER A N 1
ATOM 1466 C CA . SER A 1 183 ? 2.027 13.584 -10.400 1.00 92.38 183 SER A CA 1
ATOM 1467 C C . SER A 1 183 ? 1.214 12.333 -10.740 1.00 92.38 183 SER A C 1
ATOM 1469 O O . SER A 1 183 ? 1.798 11.310 -11.070 1.00 92.38 183 SER A O 1
ATOM 1471 N N . SER A 1 184 ? -0.120 12.409 -10.708 1.00 95.38 184 SER A N 1
ATOM 1472 C CA . SER A 1 184 ? -1.055 11.314 -11.023 1.00 95.38 184 SER A CA 1
ATOM 1473 C C . SER A 1 184 ? -1.015 10.103 -10.077 1.00 95.38 184 SER A C 1
ATOM 1475 O O . SER A 1 184 ? -1.575 9.054 -10.390 1.00 95.38 184 SER A O 1
ATOM 1477 N N . GLY A 1 185 ? -0.408 10.254 -8.898 1.00 97.06 185 GLY A N 1
ATOM 1478 C CA . GLY A 1 185 ? -0.435 9.271 -7.812 1.00 97.06 185 GLY A CA 1
ATOM 1479 C C . GLY A 1 185 ? -1.023 9.853 -6.523 1.00 97.06 185 GLY A C 1
ATOM 1480 O O . GLY A 1 185 ? -1.415 11.021 -6.463 1.00 97.06 185 GLY A O 1
ATOM 1481 N N . PHE A 1 186 ? -1.080 9.043 -5.467 1.00 98.38 186 PHE A N 1
ATOM 1482 C CA . PHE A 1 186 ? -1.528 9.497 -4.147 1.00 98.38 186 PHE A CA 1
ATOM 1483 C C . PHE A 1 186 ? -0.345 9.903 -3.271 1.00 98.38 186 PHE A C 1
ATOM 1485 O O . PHE A 1 186 ? 0.701 9.253 -3.269 1.00 98.38 186 PHE A O 1
ATOM 1492 N N . ILE A 1 187 ? -0.542 10.969 -2.501 1.00 96.69 187 ILE A N 1
ATOM 1493 C CA . ILE A 1 187 ? 0.384 11.429 -1.463 1.00 96.69 187 ILE A CA 1
ATOM 1494 C C . ILE A 1 187 ? -0.092 10.926 -0.090 1.00 96.69 187 ILE A C 1
ATOM 1496 O O . ILE A 1 187 ? -1.142 10.292 0.039 1.00 96.69 187 ILE A O 1
ATOM 1500 N N . GLY A 1 188 ? 0.656 11.233 0.968 1.00 95.81 188 GLY A N 1
ATOM 1501 C CA . GLY A 1 188 ? 0.375 10.702 2.301 1.00 95.81 188 GLY A CA 1
ATOM 1502 C C . GLY A 1 188 ? -0.739 11.389 3.108 1.00 95.81 188 GLY A C 1
ATOM 1503 O O . GLY A 1 188 ? -1.059 10.932 4.208 1.00 95.81 188 GLY A O 1
ATOM 1504 N N . GLN A 1 189 ? -1.327 12.477 2.605 1.00 97.19 189 GLN A N 1
ATOM 1505 C CA . GLN A 1 189 ? -2.409 13.243 3.244 1.00 97.19 189 GLN A CA 1
ATOM 1506 C C . GLN A 1 189 ? -3.219 14.029 2.202 1.00 97.19 189 GLN A C 1
ATOM 1508 O O . GLN A 1 189 ? -2.866 14.033 1.032 1.00 97.19 189 GLN A O 1
ATOM 1513 N N . THR A 1 190 ? -4.284 14.731 2.597 1.00 97.75 190 THR A N 1
ATOM 1514 C CA . THR A 1 190 ? -5.037 15.566 1.649 1.00 97.75 190 THR A CA 1
ATOM 1515 C C . THR A 1 190 ? -4.120 16.592 0.981 1.00 97.75 190 THR A C 1
ATOM 1517 O O . THR A 1 190 ? -3.408 17.325 1.668 1.00 97.75 190 THR A O 1
ATOM 1520 N N . TYR A 1 191 ? -4.154 16.658 -0.349 1.00 96.75 191 TYR A N 1
ATOM 1521 C CA . TYR A 1 191 ? -3.347 17.586 -1.126 1.00 96.75 191 TYR A CA 1
ATOM 1522 C C . TYR A 1 191 ? -3.744 19.035 -0.838 1.00 96.75 191 TYR A C 1
ATOM 1524 O O . TYR A 1 191 ? -4.914 19.415 -0.915 1.00 96.75 191 TYR A O 1
ATOM 1532 N N . ASP A 1 192 ? -2.735 19.855 -0.558 1.00 93.88 192 ASP A N 1
ATOM 1533 C CA . ASP A 1 192 ? -2.839 21.306 -0.493 1.00 93.88 192 ASP A CA 1
ATOM 1534 C C . ASP A 1 192 ? -1.602 21.920 -1.167 1.00 93.88 192 ASP A C 1
ATOM 1536 O O . ASP A 1 192 ? -0.461 21.518 -0.928 1.00 93.88 192 ASP A O 1
ATOM 1540 N N . SER A 1 193 ? -1.819 22.918 -2.026 1.00 92.44 193 SER A N 1
ATOM 1541 C CA . SER A 1 193 ? -0.740 23.615 -2.744 1.00 92.44 193 SER A CA 1
ATOM 1542 C C . SER A 1 193 ? 0.297 24.279 -1.820 1.00 92.44 193 SER A C 1
ATOM 1544 O O . SER A 1 193 ? 1.430 24.524 -2.237 1.00 92.44 193 SER A O 1
ATOM 1546 N N . GLY A 1 194 ? -0.076 24.570 -0.572 1.00 94.31 194 GLY A N 1
ATOM 1547 C CA . GLY A 1 194 ? 0.768 25.141 0.472 1.00 94.31 194 GLY A CA 1
ATOM 1548 C C . GLY A 1 194 ? 1.524 24.117 1.320 1.00 94.31 194 GLY A C 1
ATOM 1549 O O . GLY A 1 194 ? 2.225 24.536 2.241 1.00 94.31 194 GLY A O 1
ATOM 1550 N N . LEU A 1 195 ? 1.401 22.812 1.044 1.00 92.75 195 LEU A N 1
ATOM 1551 C CA . LEU A 1 195 ? 2.231 21.791 1.689 1.00 92.75 195 LEU A CA 1
ATOM 1552 C C . LEU A 1 195 ? 3.721 22.016 1.396 1.00 92.75 195 LEU A C 1
ATOM 1554 O O . LEU A 1 195 ? 4.100 22.580 0.369 1.00 92.75 195 LEU A O 1
ATOM 1558 N N . GLU A 1 196 ? 4.571 21.530 2.296 1.00 90.06 196 GLU A N 1
ATOM 1559 C CA . GLU A 1 196 ? 5.994 21.369 2.009 1.00 90.06 196 GLU A CA 1
ATOM 1560 C C . GLU A 1 196 ? 6.191 20.375 0.853 1.00 90.06 196 GLU A C 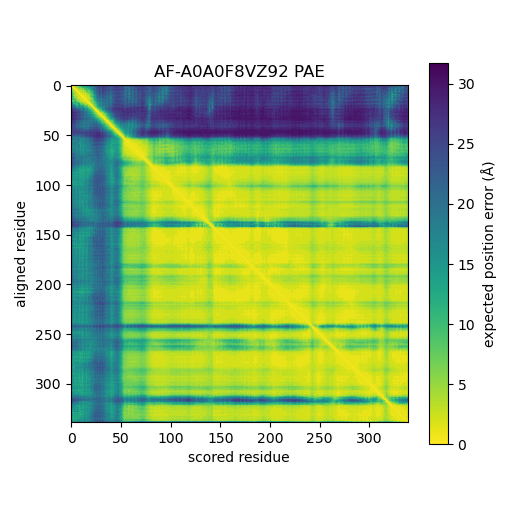1
ATOM 1562 O O . GLU A 1 196 ? 5.444 19.404 0.738 1.00 90.06 196 GLU A O 1
ATOM 1567 N N . GLU A 1 197 ? 7.180 20.612 -0.013 1.00 88.00 197 GLU A N 1
ATOM 1568 C CA . GLU A 1 197 ? 7.351 19.852 -1.262 1.00 88.00 197 GLU A CA 1
ATOM 1569 C C . GLU A 1 197 ? 7.479 18.337 -1.037 1.00 88.00 197 GLU A C 1
ATOM 1571 O O . GLU A 1 197 ? 6.831 17.563 -1.737 1.00 88.00 197 GLU A O 1
ATOM 1576 N N . GLY A 1 198 ? 8.199 17.900 0.002 1.00 86.31 198 GLY A N 1
ATOM 1577 C CA . GLY A 1 198 ? 8.328 16.473 0.327 1.00 86.31 198 GLY A CA 1
ATOM 1578 C C . GLY A 1 198 ? 7.010 15.789 0.731 1.00 86.31 198 GLY A C 1
ATOM 1579 O O . GLY A 1 198 ? 6.885 14.570 0.622 1.00 86.31 198 GLY A O 1
ATOM 1580 N N . LEU A 1 199 ? 5.993 16.554 1.150 1.00 90.75 199 LEU A N 1
ATOM 1581 C CA . LEU A 1 199 ? 4.647 16.039 1.446 1.00 90.75 199 LEU A CA 1
ATOM 1582 C C . LEU A 1 199 ? 3.743 15.998 0.209 1.00 90.75 199 LEU A C 1
ATOM 1584 O O . LEU A 1 199 ? 2.687 15.376 0.268 1.00 90.75 199 LEU A O 1
ATOM 1588 N N . LYS A 1 200 ? 4.129 16.649 -0.895 1.00 92.62 200 LYS A N 1
ATOM 1589 C CA . LYS A 1 200 ? 3.403 16.612 -2.178 1.00 92.62 200 LYS A CA 1
ATOM 1590 C C . LYS A 1 200 ? 3.843 15.458 -3.074 1.00 92.62 200 LYS A C 1
ATOM 1592 O O . LYS A 1 200 ? 3.230 15.232 -4.120 1.00 92.62 200 LYS A O 1
ATOM 1597 N N . LEU A 1 201 ? 4.907 14.758 -2.692 1.00 92.19 201 LEU A N 1
ATOM 1598 C CA . LEU A 1 201 ? 5.456 13.652 -3.453 1.00 92.19 201 LEU A CA 1
ATOM 1599 C C . LEU A 1 201 ? 4.472 12.482 -3.441 1.00 92.19 201 LEU A C 1
ATOM 1601 O O . LEU A 1 201 ? 4.118 11.960 -2.382 1.00 92.19 201 LEU A O 1
ATOM 1605 N N . ALA A 1 202 ? 3.985 12.119 -4.626 1.00 95.81 202 ALA A N 1
ATOM 1606 C CA . ALA A 1 202 ? 3.172 10.924 -4.774 1.00 95.81 202 ALA A CA 1
ATOM 1607 C C . ALA A 1 202 ? 4.086 9.711 -4.796 1.00 95.81 202 ALA A C 1
ATOM 1609 O O . ALA A 1 202 ? 5.095 9.717 -5.498 1.00 95.81 202 ALA A O 1
ATOM 1610 N N . THR A 1 203 ? 3.702 8.684 -4.052 1.00 95.44 203 THR A N 1
ATOM 1611 C CA . THR A 1 203 ? 4.511 7.484 -3.865 1.00 95.44 203 THR A CA 1
ATOM 1612 C C . THR A 1 203 ? 3.697 6.233 -4.181 1.00 95.44 203 THR A C 1
ATOM 1614 O O . THR A 1 203 ? 2.458 6.227 -4.114 1.00 95.44 203 THR A O 1
ATOM 1617 N N . MET A 1 204 ? 4.377 5.158 -4.566 1.00 95.50 204 MET A N 1
ATOM 1618 C CA . MET A 1 204 ? 3.743 3.925 -5.018 1.00 95.50 204 MET A CA 1
ATOM 1619 C C . MET A 1 204 ? 3.036 3.197 -3.877 1.00 95.50 204 MET A C 1
ATOM 1621 O O . MET A 1 204 ? 1.945 2.669 -4.079 1.00 95.50 204 MET A O 1
ATOM 1625 N N . ASP A 1 205 ? 3.586 3.238 -2.664 1.00 95.06 205 ASP A N 1
ATOM 1626 C CA . ASP A 1 205 ? 2.953 2.702 -1.458 1.00 95.06 205 ASP A CA 1
ATOM 1627 C C . ASP A 1 205 ? 1.645 3.424 -1.093 1.00 95.06 205 ASP A C 1
ATOM 1629 O O . ASP A 1 205 ? 0.628 2.770 -0.849 1.00 95.06 205 ASP A O 1
ATOM 1633 N N . ASN A 1 206 ? 1.628 4.761 -1.095 1.00 97.44 206 ASN A N 1
ATOM 1634 C CA . ASN A 1 206 ? 0.403 5.540 -0.891 1.00 97.44 206 ASN A CA 1
ATOM 1635 C C . ASN A 1 206 ? -0.617 5.243 -1.993 1.00 97.44 206 ASN A C 1
ATOM 1637 O O . ASN A 1 206 ? -1.789 5.001 -1.708 1.00 97.44 206 ASN A O 1
ATOM 1641 N N . THR A 1 207 ? -0.165 5.189 -3.245 1.00 98.62 207 THR A N 1
ATOM 1642 C CA . THR A 1 207 ? -1.018 4.872 -4.397 1.00 98.62 207 THR A CA 1
ATOM 1643 C C . THR A 1 207 ? -1.640 3.482 -4.275 1.00 98.62 207 THR A C 1
ATOM 1645 O O . THR A 1 207 ? -2.851 3.339 -4.433 1.00 98.62 207 THR A O 1
ATOM 1648 N N . TYR A 1 208 ? -0.858 2.472 -3.898 1.00 98.62 208 TYR A N 1
ATOM 1649 C CA . TYR A 1 208 ? -1.347 1.114 -3.680 1.00 98.62 208 TYR A CA 1
ATOM 1650 C C . TYR A 1 208 ? -2.403 1.051 -2.576 1.00 98.62 208 TYR A C 1
ATOM 1652 O O . TYR A 1 208 ? -3.495 0.523 -2.798 1.00 98.62 208 TYR A O 1
ATOM 1660 N N . PHE A 1 209 ? -2.120 1.619 -1.398 1.00 98.62 209 PHE A N 1
ATOM 1661 C CA . PHE A 1 209 ? -3.070 1.582 -0.284 1.00 98.62 209 PHE A CA 1
ATOM 1662 C C . PHE A 1 209 ? -4.340 2.388 -0.562 1.00 98.62 209 PHE A C 1
ATOM 1664 O O . PHE A 1 209 ? -5.427 1.947 -0.180 1.00 98.62 209 PHE A O 1
ATOM 1671 N N . ALA A 1 210 ? -4.230 3.507 -1.279 1.00 98.88 210 ALA A N 1
ATOM 1672 C CA . ALA A 1 210 ? -5.383 4.256 -1.756 1.00 98.88 210 ALA A CA 1
ATOM 1673 C C . ALA A 1 210 ? -6.245 3.402 -2.692 1.00 98.88 210 ALA A C 1
ATOM 1675 O O . ALA A 1 210 ? -7.443 3.260 -2.454 1.00 98.88 210 ALA A O 1
ATOM 1676 N N . VAL A 1 211 ? -5.641 2.788 -3.715 1.00 98.88 211 VAL A N 1
ATOM 1677 C CA . VAL A 1 211 ? -6.369 2.029 -4.739 1.00 98.88 211 VAL A CA 1
ATOM 1678 C C . VAL A 1 211 ? -7.052 0.797 -4.159 1.00 98.88 211 VAL A C 1
ATOM 1680 O O . VAL A 1 211 ? -8.246 0.634 -4.390 1.00 98.88 211 VAL A O 1
ATOM 1683 N N . ILE A 1 212 ? -6.372 -0.035 -3.360 1.00 98.62 212 ILE A N 1
ATOM 1684 C CA . ILE A 1 212 ? -7.025 -1.226 -2.779 1.00 98.62 212 ILE A CA 1
ATOM 1685 C C . ILE A 1 212 ? -8.163 -0.851 -1.823 1.00 98.62 212 ILE A C 1
ATOM 1687 O O . ILE A 1 212 ? -9.141 -1.585 -1.693 1.00 98.62 212 ILE A O 1
ATOM 1691 N N . THR A 1 213 ? -8.048 0.294 -1.145 1.00 98.88 213 THR A N 1
ATOM 1692 C CA . THR A 1 213 ? -9.082 0.759 -0.217 1.00 98.88 213 THR A CA 1
ATOM 1693 C C . THR A 1 213 ? -10.258 1.359 -0.979 1.00 98.88 213 THR A C 1
ATOM 1695 O O . THR A 1 213 ? -11.405 1.079 -0.649 1.00 98.88 213 THR A O 1
ATOM 1698 N N . LEU A 1 214 ? -10.004 2.141 -2.028 1.00 98.88 214 LEU A N 1
ATOM 1699 C CA . LEU A 1 214 ? -11.045 2.665 -2.908 1.00 98.88 214 LEU A CA 1
ATOM 1700 C C . LEU A 1 214 ? -11.783 1.542 -3.640 1.00 98.88 214 LEU A C 1
ATOM 1702 O O . LEU A 1 214 ? -13.007 1.574 -3.686 1.00 98.88 214 LEU A O 1
ATOM 1706 N N . ASP A 1 215 ? -11.074 0.533 -4.144 1.00 98.62 215 ASP A N 1
ATOM 1707 C CA . ASP A 1 215 ? -11.676 -0.630 -4.806 1.00 98.62 215 ASP A CA 1
ATOM 1708 C C . ASP A 1 215 ? -12.587 -1.431 -3.864 1.00 98.62 215 ASP A C 1
ATOM 1710 O O . ASP A 1 215 ? -13.645 -1.905 -4.263 1.00 98.62 215 ASP A O 1
ATOM 1714 N N . LEU A 1 216 ? -12.221 -1.513 -2.580 1.00 98.62 216 LEU A N 1
ATOM 1715 C CA . LEU A 1 216 ? -13.067 -2.103 -1.544 1.00 98.62 216 LEU A CA 1
ATOM 1716 C C . LEU A 1 216 ? -14.325 -1.263 -1.249 1.00 98.62 216 LEU A C 1
ATOM 1718 O O . LEU A 1 216 ? -15.379 -1.824 -0.946 1.00 98.62 216 LEU A O 1
ATOM 1722 N N . LEU A 1 217 ? -14.200 0.067 -1.226 1.00 98.56 217 LEU A N 1
ATOM 1723 C CA . LEU A 1 217 ? -15.257 0.968 -0.754 1.00 98.56 217 LEU A CA 1
ATOM 1724 C C . LEU A 1 217 ? -16.217 1.444 -1.851 1.00 98.56 217 LEU A C 1
ATOM 1726 O O . LEU A 1 217 ? -17.356 1.802 -1.542 1.00 98.56 217 LEU A O 1
ATOM 1730 N N . MET A 1 218 ? -15.759 1.505 -3.098 1.00 97.94 218 MET A N 1
ATOM 1731 C CA . MET A 1 218 ? -16.540 1.949 -4.251 1.00 97.94 218 MET A CA 1
ATOM 1732 C C . MET A 1 218 ? -17.153 0.755 -4.984 1.00 97.94 218 MET A C 1
ATOM 1734 O O . MET A 1 218 ? -16.620 -0.347 -4.969 1.00 97.94 218 MET A O 1
ATOM 1738 N N . ASP A 1 219 ? -18.258 0.987 -5.695 1.00 95.94 219 ASP A N 1
ATOM 1739 C CA . ASP A 1 219 ? -18.892 -0.073 -6.488 1.00 95.94 219 ASP A CA 1
ATOM 1740 C C . ASP A 1 219 ? -18.057 -0.464 -7.721 1.00 95.94 219 ASP A C 1
ATOM 1742 O O . ASP A 1 219 ? -18.114 -1.605 -8.178 1.00 95.94 219 ASP A O 1
ATOM 1746 N N . ASN A 1 220 ? -17.367 0.509 -8.331 1.00 95.94 220 ASN A N 1
ATOM 1747 C CA . ASN A 1 220 ? -16.509 0.348 -9.506 1.00 95.94 220 ASN A CA 1
ATOM 1748 C C . ASN A 1 220 ? -15.729 1.648 -9.802 1.00 95.94 220 ASN A C 1
ATOM 1750 O O . ASN A 1 220 ? -15.947 2.684 -9.177 1.00 95.94 220 ASN A O 1
ATOM 1754 N N . TRP A 1 221 ? -14.866 1.595 -10.821 1.00 97.50 221 TRP A N 1
ATOM 1755 C CA . TRP A 1 221 ? -14.013 2.701 -11.273 1.00 97.50 221 TRP A CA 1
ATOM 1756 C C . TRP A 1 221 ? -14.567 3.500 -12.468 1.00 97.50 221 TRP A C 1
ATOM 1758 O O . TRP A 1 221 ? -13.837 4.304 -13.041 1.00 97.50 221 TRP A O 1
ATOM 1768 N N . ILE A 1 222 ? -15.823 3.291 -12.893 1.00 96.25 222 ILE A N 1
ATOM 1769 C CA . ILE A 1 222 ? -16.361 3.888 -14.137 1.00 96.25 222 ILE A CA 1
ATOM 1770 C C . ILE A 1 222 ? -16.302 5.419 -14.090 1.00 96.25 222 ILE A C 1
ATOM 1772 O O . ILE A 1 222 ? -15.864 6.044 -15.058 1.00 96.25 222 ILE A O 1
ATOM 1776 N N . ASP A 1 223 ? -16.663 6.009 -12.951 1.00 96.00 223 ASP A N 1
ATOM 1777 C CA . ASP A 1 223 ? -16.666 7.464 -12.761 1.00 96.00 223 ASP A CA 1
ATOM 1778 C C . ASP A 1 223 ? -15.258 8.063 -12.574 1.00 96.00 223 ASP A C 1
ATOM 1780 O O . ASP A 1 223 ? -15.108 9.281 -12.601 1.00 96.00 223 ASP A O 1
ATOM 1784 N N . TYR A 1 224 ? -14.230 7.215 -12.453 1.00 97.25 224 TYR A N 1
ATOM 1785 C CA . TYR A 1 224 ? -12.830 7.583 -12.205 1.00 97.25 224 TYR A CA 1
ATOM 1786 C C . TYR A 1 224 ? -11.890 7.035 -13.286 1.00 97.25 224 TYR A C 1
ATOM 1788 O O . TYR A 1 224 ? -10.731 6.715 -13.026 1.00 97.25 224 TYR A O 1
ATOM 1796 N N . THR A 1 225 ? -12.397 6.858 -14.512 1.00 97.62 225 THR A N 1
ATOM 1797 C CA . THR A 1 225 ? -11.615 6.267 -15.614 1.00 97.62 225 THR A CA 1
ATOM 1798 C C . THR A 1 225 ? -10.382 7.115 -15.947 1.00 97.62 225 THR A C 1
ATOM 1800 O O . THR A 1 225 ? -9.314 6.565 -16.186 1.00 97.62 225 THR A O 1
ATOM 1803 N N . THR A 1 226 ? -10.504 8.447 -15.907 1.00 97.94 226 THR A N 1
ATOM 1804 C CA . THR A 1 226 ? -9.386 9.364 -16.188 1.00 97.94 226 THR A CA 1
ATOM 1805 C C . THR A 1 226 ? -8.270 9.212 -15.157 1.00 97.94 226 THR A C 1
ATOM 1807 O O . THR A 1 226 ? -7.104 9.096 -15.517 1.00 97.94 226 THR A O 1
ATOM 1810 N N . GLU A 1 227 ? -8.627 9.196 -13.875 1.00 98.44 227 GLU A N 1
ATOM 1811 C CA . GLU A 1 227 ? -7.702 9.030 -12.758 1.00 98.44 227 GLU A CA 1
ATOM 1812 C C . GLU A 1 227 ? -7.079 7.634 -12.781 1.00 98.44 227 GLU A C 1
ATOM 1814 O O . GLU A 1 227 ? -5.873 7.502 -12.614 1.00 98.44 227 GLU A O 1
ATOM 1819 N N . LYS A 1 228 ? -7.873 6.595 -13.067 1.00 98.44 228 LYS A N 1
ATOM 1820 C CA . LYS A 1 228 ? -7.381 5.226 -13.247 1.00 98.44 228 LYS A CA 1
ATOM 1821 C C . LYS A 1 228 ? -6.317 5.152 -14.347 1.00 98.44 228 LYS A C 1
ATOM 1823 O O . LYS A 1 228 ? -5.249 4.593 -14.109 1.00 98.44 228 LYS A O 1
ATOM 1828 N N . ASP A 1 229 ? -6.587 5.713 -15.525 1.00 98.38 229 ASP A N 1
ATOM 1829 C CA . ASP A 1 229 ? -5.635 5.725 -16.643 1.00 98.38 229 ASP A CA 1
ATOM 1830 C C . ASP A 1 229 ? -4.361 6.509 -16.285 1.00 98.38 229 ASP A C 1
ATOM 1832 O O . ASP A 1 229 ? -3.254 6.081 -16.614 1.00 98.38 229 ASP A O 1
ATOM 1836 N N . ALA A 1 230 ? -4.501 7.620 -15.555 1.00 98.56 230 ALA A N 1
ATOM 1837 C CA . ALA A 1 230 ? -3.376 8.421 -15.083 1.00 98.56 230 ALA A CA 1
ATOM 1838 C C . ALA A 1 230 ? -2.517 7.677 -14.042 1.00 98.56 230 ALA A C 1
ATOM 1840 O O . ALA A 1 230 ? -1.293 7.726 -14.126 1.00 98.56 230 ALA A O 1
ATOM 1841 N N . ILE A 1 231 ? -3.132 6.926 -13.122 1.00 98.75 231 ILE A N 1
ATOM 1842 C CA . ILE A 1 231 ? -2.424 6.082 -12.144 1.00 98.75 231 ILE A CA 1
ATOM 1843 C C . ILE A 1 231 ? -1.678 4.943 -12.848 1.00 98.75 231 ILE A C 1
ATOM 1845 O O . ILE A 1 231 ? -0.538 4.642 -12.498 1.00 98.75 231 ILE A O 1
ATOM 1849 N N . ILE A 1 232 ? -2.292 4.310 -13.854 1.00 98.62 232 ILE A N 1
ATOM 1850 C CA . ILE A 1 232 ? -1.626 3.275 -14.659 1.00 98.62 232 ILE A CA 1
ATOM 1851 C C . ILE A 1 232 ? -0.390 3.864 -15.343 1.00 98.62 232 ILE A C 1
ATOM 1853 O O . ILE A 1 232 ? 0.678 3.257 -15.284 1.00 98.62 232 ILE A O 1
ATOM 1857 N N . GLN A 1 233 ? -0.517 5.052 -15.942 1.00 98.00 233 GLN A N 1
ATOM 1858 C CA . GLN A 1 233 ? 0.611 5.731 -16.574 1.00 98.00 233 GLN A CA 1
ATOM 1859 C C . GLN A 1 233 ? 1.697 6.108 -15.558 1.00 98.00 233 GLN A C 1
ATOM 1861 O O . GLN A 1 233 ? 2.866 5.852 -15.822 1.00 98.00 233 GLN A O 1
ATOM 1866 N N . PHE A 1 234 ? 1.322 6.633 -14.387 1.00 97.94 234 PHE A N 1
ATOM 1867 C CA . PHE A 1 234 ? 2.246 6.921 -13.286 1.00 97.94 234 PHE A CA 1
ATOM 1868 C C . PHE A 1 234 ? 3.073 5.686 -12.899 1.00 97.94 234 PHE A C 1
ATOM 1870 O O . PHE A 1 234 ? 4.294 5.768 -12.813 1.00 97.94 234 PHE A O 1
ATOM 1877 N N . ILE A 1 235 ? 2.437 4.520 -12.740 1.00 98.25 235 ILE A N 1
ATOM 1878 C CA . ILE A 1 235 ? 3.145 3.267 -12.426 1.00 98.25 235 ILE A CA 1
ATOM 1879 C C . ILE A 1 235 ? 4.084 2.863 -13.569 1.00 98.25 235 ILE A C 1
ATOM 1881 O O . ILE A 1 235 ? 5.228 2.491 -13.314 1.00 98.25 235 ILE A O 1
ATOM 1885 N N . SER A 1 236 ? 3.625 2.939 -14.822 1.00 96.31 236 SER A N 1
ATOM 1886 C CA . SER A 1 236 ? 4.451 2.622 -15.994 1.00 96.31 236 SER A CA 1
ATOM 1887 C C . SER A 1 236 ? 5.666 3.546 -16.126 1.00 96.31 236 SER A C 1
ATOM 1889 O O . SER A 1 236 ? 6.742 3.073 -16.486 1.00 96.31 236 SER A O 1
ATOM 1891 N N . ASP A 1 237 ? 5.519 4.834 -15.811 1.00 95.31 237 ASP A N 1
ATOM 1892 C CA . ASP A 1 237 ? 6.596 5.830 -15.883 1.00 95.31 237 ASP A CA 1
ATOM 1893 C C . ASP A 1 237 ? 7.668 5.620 -14.802 1.00 95.31 237 ASP A C 1
ATOM 1895 O O . ASP A 1 237 ? 8.819 6.016 -14.989 1.00 95.31 237 ASP A O 1
ATOM 1899 N N . LEU A 1 238 ? 7.313 4.962 -13.694 1.00 95.75 238 LEU A N 1
ATOM 1900 C CA . LEU A 1 238 ? 8.246 4.593 -12.627 1.00 95.75 238 LEU A CA 1
ATOM 1901 C C . LEU A 1 238 ? 9.006 3.289 -12.900 1.00 95.75 238 LEU A C 1
ATOM 1903 O O . LEU A 1 238 ? 9.931 2.963 -12.151 1.00 95.75 238 LEU A O 1
ATOM 1907 N N . GLN A 1 239 ? 8.665 2.560 -13.969 1.00 96.31 239 GLN A N 1
ATOM 1908 C CA . GLN A 1 239 ? 9.438 1.403 -14.403 1.00 96.31 239 GLN A CA 1
ATOM 1909 C C . GLN A 1 239 ? 10.688 1.828 -15.180 1.00 96.31 239 GLN A C 1
ATOM 1911 O O . GLN A 1 239 ? 10.623 2.484 -16.224 1.00 96.31 239 GLN A O 1
ATOM 1916 N N . ILE A 1 240 ? 11.847 1.358 -14.732 1.00 93.81 240 ILE A N 1
ATOM 1917 C CA . ILE A 1 240 ? 13.124 1.595 -15.402 1.00 93.81 240 ILE A CA 1
ATOM 1918 C C . ILE A 1 240 ? 13.166 0.797 -16.704 1.00 93.81 240 ILE A C 1
ATOM 1920 O O . ILE A 1 240 ? 13.004 -0.422 -16.702 1.00 93.81 240 ILE A O 1
ATOM 1924 N N . SER A 1 241 ? 13.426 1.472 -17.826 1.00 86.94 241 SER A N 1
ATOM 1925 C CA . SER A 1 241 ? 13.498 0.833 -19.143 1.00 86.94 241 SER A CA 1
ATOM 1926 C C . SER A 1 241 ? 14.562 1.431 -20.058 1.00 86.94 241 SER A C 1
ATOM 1928 O O . SER A 1 241 ? 15.045 2.546 -19.860 1.00 86.94 241 SER A O 1
ATOM 1930 N N . GLY A 1 242 ? 14.950 0.665 -21.082 1.00 73.81 242 GLY A N 1
ATOM 1931 C CA . GLY A 1 242 ? 15.790 1.144 -22.186 1.00 73.81 242 GLY A CA 1
ATOM 1932 C C . GLY A 1 242 ? 17.287 1.314 -21.890 1.00 73.81 242 GLY A C 1
ATOM 1933 O O . GLY A 1 242 ? 18.051 1.592 -22.817 1.00 73.81 242 GLY A O 1
ATOM 1934 N N . VAL A 1 243 ? 17.737 1.112 -20.649 1.00 72.00 243 VAL A N 1
ATOM 1935 C CA . VAL A 1 243 ? 19.156 1.159 -20.264 1.00 72.00 243 VAL A CA 1
ATOM 1936 C C . VAL A 1 243 ? 19.586 -0.217 -19.767 1.00 72.00 243 VAL A C 1
ATOM 1938 O O . VAL A 1 243 ? 18.988 -0.767 -18.857 1.00 72.00 243 VAL A O 1
ATOM 1941 N N . SER A 1 244 ? 20.629 -0.797 -20.365 1.00 73.81 244 SER A N 1
ATOM 1942 C CA . SER A 1 244 ? 21.226 -2.036 -19.851 1.00 73.81 244 SER A CA 1
ATOM 1943 C C . SER A 1 244 ? 22.025 -1.728 -18.583 1.00 73.81 244 SER A C 1
ATOM 1945 O O . SER A 1 244 ? 23.228 -1.467 -18.654 1.00 73.81 244 SER A O 1
ATOM 1947 N N . SER A 1 245 ? 21.359 -1.760 -17.438 1.00 81.31 245 SER A N 1
ATOM 1948 C CA . SER A 1 245 ? 21.926 -1.518 -16.111 1.00 81.31 245 SER A CA 1
ATOM 1949 C C . SER A 1 245 ? 21.371 -2.519 -15.094 1.00 81.31 245 SER A C 1
ATOM 1951 O O . SER A 1 245 ? 20.491 -3.318 -15.405 1.00 81.31 245 SER A O 1
ATOM 1953 N N . TRP A 1 246 ? 21.953 -2.533 -13.893 1.00 80.25 246 TRP A N 1
ATOM 1954 C CA . TRP A 1 246 ? 21.592 -3.467 -12.817 1.00 80.25 246 TRP A CA 1
ATOM 1955 C C . TRP A 1 246 ? 20.168 -3.246 -12.275 1.00 80.25 246 TRP A C 1
ATOM 1957 O O . TRP A 1 246 ? 19.613 -4.124 -11.630 1.00 80.25 246 TRP A O 1
ATOM 1967 N N . ASP A 1 247 ? 19.590 -2.081 -12.547 1.00 86.06 247 ASP A N 1
ATOM 1968 C CA . ASP A 1 247 ? 18.260 -1.630 -12.145 1.00 86.06 247 ASP A CA 1
ATOM 1969 C C . ASP A 1 247 ? 17.205 -1.789 -13.264 1.00 86.06 247 ASP A C 1
ATOM 1971 O O . ASP A 1 247 ? 16.035 -1.473 -13.051 1.00 86.06 247 ASP A O 1
ATOM 1975 N N . LEU A 1 248 ? 17.587 -2.297 -14.448 1.00 92.50 248 LEU A N 1
ATOM 1976 C CA . LEU A 1 248 ? 16.687 -2.444 -15.598 1.00 92.50 248 LEU A CA 1
ATOM 1977 C C . LEU A 1 248 ? 15.452 -3.271 -15.240 1.00 92.50 248 LEU A C 1
ATOM 1979 O O . LEU A 1 248 ? 15.571 -4.429 -14.850 1.00 92.50 248 LEU A O 1
ATOM 1983 N N . GLY A 1 249 ? 14.273 -2.691 -15.463 1.00 94.81 249 GLY A N 1
ATOM 1984 C CA . GLY A 1 249 ? 12.978 -3.324 -15.258 1.00 94.81 249 GLY A CA 1
ATOM 1985 C C . GLY A 1 249 ? 12.375 -3.111 -13.878 1.00 94.81 249 GLY A C 1
ATOM 1986 O O . GLY A 1 249 ? 11.166 -3.301 -13.747 1.00 94.81 249 GLY A O 1
ATOM 1987 N N . GLY A 1 250 ? 13.178 -2.718 -12.884 1.00 94.69 250 GLY A N 1
ATOM 1988 C CA . GLY A 1 250 ? 12.714 -2.403 -11.536 1.00 94.69 250 GLY A CA 1
ATOM 1989 C C . GLY A 1 250 ? 11.888 -1.116 -11.483 1.00 94.69 250 GLY A C 1
ATOM 1990 O O . GLY A 1 250 ? 11.862 -0.337 -12.436 1.00 94.69 250 GLY A O 1
ATOM 1991 N N . PHE A 1 251 ? 11.207 -0.899 -10.360 1.00 95.31 251 PHE A N 1
ATOM 1992 C CA . PHE A 1 251 ? 10.355 0.271 -10.139 1.00 95.31 251 PHE A CA 1
ATOM 1993 C C . PHE A 1 251 ? 10.931 1.169 -9.045 1.00 95.31 251 PHE A C 1
ATOM 1995 O O . PHE A 1 251 ? 11.331 0.675 -7.986 1.00 95.31 251 PHE A O 1
ATOM 2002 N N . PHE A 1 252 ? 10.920 2.477 -9.289 1.00 94.38 252 PHE A N 1
ATOM 2003 C CA . PHE A 1 252 ? 11.065 3.484 -8.236 1.00 94.38 252 PHE A CA 1
ATOM 2004 C C . PHE A 1 252 ? 9.754 3.631 -7.458 1.00 94.38 252 PHE A C 1
ATOM 2006 O O . PHE A 1 252 ? 8.683 3.324 -7.984 1.00 94.38 252 PHE A O 1
ATOM 2013 N N . ASN A 1 253 ? 9.817 4.074 -6.203 1.00 94.00 253 ASN A N 1
ATOM 2014 C CA . ASN A 1 253 ? 8.615 4.379 -5.428 1.00 94.00 253 ASN A CA 1
ATOM 2015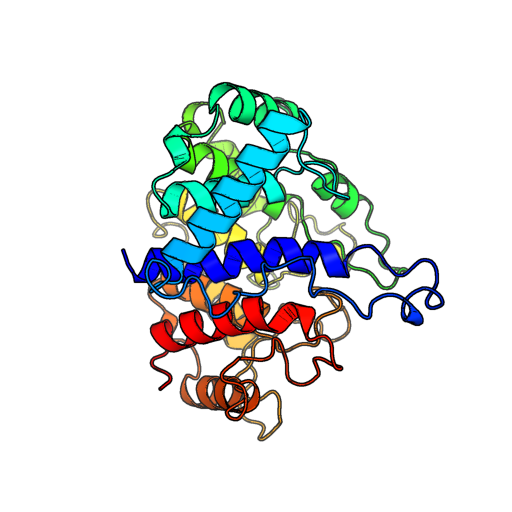 C C . ASN A 1 253 ? 7.992 5.712 -5.853 1.00 94.00 253 ASN A C 1
ATOM 2017 O O . ASN A 1 253 ? 6.784 5.895 -5.717 1.00 94.00 253 ASN A O 1
ATOM 2021 N N . ASP A 1 254 ? 8.793 6.632 -6.381 1.00 93.75 254 ASP A N 1
ATOM 2022 C CA . ASP A 1 254 ? 8.350 7.950 -6.814 1.00 93.75 254 ASP A CA 1
ATOM 2023 C C . ASP A 1 254 ? 9.291 8.563 -7.867 1.00 93.75 254 ASP A C 1
ATOM 2025 O O . ASP A 1 254 ? 10.247 7.941 -8.330 1.00 93.75 254 ASP A O 1
ATOM 2029 N N . VAL A 1 255 ? 8.963 9.780 -8.306 1.00 91.38 255 VAL A N 1
ATOM 2030 C CA . VAL A 1 255 ? 9.673 10.496 -9.379 1.00 91.38 255 VAL A CA 1
ATOM 2031 C C . VAL A 1 255 ? 10.899 11.286 -8.895 1.00 91.38 255 VAL A C 1
ATOM 2033 O O . VAL A 1 255 ? 11.634 11.830 -9.722 1.00 91.38 255 VAL A O 1
ATOM 2036 N N . ASP A 1 256 ? 11.110 11.405 -7.584 1.00 88.19 256 ASP A N 1
ATOM 2037 C CA . ASP A 1 256 ? 12.207 12.143 -6.965 1.00 88.19 256 ASP A CA 1
ATOM 2038 C C . ASP A 1 256 ? 13.306 11.202 -6.453 1.00 88.19 256 ASP A C 1
ATOM 2040 O O . ASP A 1 256 ? 13.382 10.833 -5.285 1.00 88.19 256 ASP A O 1
ATOM 2044 N N . PHE A 1 257 ? 14.280 10.940 -7.322 1.00 77.94 257 PHE A N 1
ATOM 2045 C CA . PHE A 1 257 ? 15.453 10.114 -7.012 1.00 77.94 257 PHE A CA 1
ATOM 2046 C C . PHE A 1 257 ? 16.388 10.690 -5.933 1.00 77.94 257 PHE A C 1
ATOM 2048 O O . PHE A 1 257 ? 17.424 10.090 -5.636 1.00 77.94 257 PHE A O 1
ATOM 2055 N N . THR A 1 258 ? 16.110 11.888 -5.410 1.00 77.88 258 THR A N 1
ATOM 2056 C CA . THR A 1 258 ? 16.918 12.522 -4.360 1.00 77.88 258 THR A CA 1
ATOM 2057 C C . THR A 1 258 ? 16.341 12.321 -2.964 1.00 77.88 258 THR A C 1
ATOM 2059 O O . THR A 1 258 ? 17.076 12.486 -1.985 1.00 77.88 258 THR A O 1
ATOM 2062 N N . THR A 1 259 ? 15.071 11.922 -2.874 1.00 77.19 259 THR A N 1
ATOM 2063 C CA . THR A 1 259 ? 14.369 11.662 -1.620 1.00 77.19 259 THR A CA 1
ATOM 2064 C C . THR A 1 259 ? 14.198 10.158 -1.440 1.00 77.19 259 THR A C 1
ATOM 2066 O O . THR A 1 259 ? 13.566 9.493 -2.247 1.00 77.19 259 THR A O 1
ATOM 2069 N N . ASP A 1 260 ? 14.749 9.607 -0.360 1.00 76.44 260 ASP A N 1
ATOM 2070 C CA . ASP A 1 260 ? 14.580 8.187 -0.039 1.00 76.44 260 ASP A CA 1
ATOM 2071 C C . ASP A 1 260 ? 13.247 7.975 0.701 1.00 76.44 260 ASP A C 1
ATOM 2073 O O . ASP A 1 260 ? 13.165 8.106 1.929 1.00 76.44 260 ASP A O 1
ATOM 2077 N N . THR A 1 261 ? 12.176 7.724 -0.055 1.00 83.31 261 THR A N 1
ATOM 2078 C CA . THR A 1 261 ? 10.821 7.525 0.489 1.00 83.31 261 THR A CA 1
ATOM 2079 C C . THR A 1 261 ? 10.588 6.109 1.017 1.00 83.31 261 THR A C 1
ATOM 2081 O O . THR A 1 261 ? 9.636 5.891 1.770 1.00 83.31 261 THR A O 1
ATOM 2084 N N . VAL A 1 262 ? 11.488 5.167 0.710 1.00 79.75 262 VAL A N 1
ATOM 2085 C CA . VAL A 1 262 ? 11.469 3.778 1.200 1.00 79.75 262 VAL A CA 1
ATOM 2086 C C . VAL A 1 262 ? 12.765 3.461 1.956 1.00 79.75 262 VAL A C 1
ATOM 2088 O O . VAL A 1 262 ? 13.363 2.395 1.816 1.00 79.75 262 VAL A O 1
ATOM 2091 N N . PHE A 1 263 ? 13.194 4.375 2.825 1.00 72.69 263 PHE A N 1
ATOM 2092 C CA . PHE A 1 263 ? 14.426 4.206 3.593 1.00 72.69 263 PHE A CA 1
ATOM 2093 C C . PHE A 1 263 ? 14.367 2.986 4.535 1.00 72.69 263 PHE A C 1
ATOM 2095 O O . PHE A 1 263 ? 13.356 2.776 5.220 1.00 72.69 263 PHE A O 1
ATOM 2102 N N . PRO A 1 264 ? 15.468 2.220 4.684 1.00 68.50 264 PRO A N 1
ATOM 2103 C CA . PRO A 1 264 ? 16.795 2.357 4.066 1.00 68.50 264 PRO A CA 1
ATOM 2104 C C . PRO A 1 264 ? 16.980 1.466 2.833 1.00 68.50 264 PRO A C 1
ATOM 2106 O O . PRO A 1 264 ? 18.084 0.977 2.578 1.00 68.50 264 PRO A O 1
ATOM 2109 N N . LEU A 1 265 ? 15.896 1.144 2.132 1.00 76.88 265 LEU A N 1
ATOM 2110 C CA . LEU A 1 265 ? 15.945 0.231 1.006 1.00 76.88 265 LEU A CA 1
ATOM 2111 C C . LEU A 1 265 ? 16.345 1.001 -0.244 1.00 76.88 265 LEU A C 1
ATOM 2113 O O . LEU A 1 265 ? 15.660 1.916 -0.677 1.00 76.88 265 LEU A O 1
ATOM 2117 N N . PHE A 1 266 ? 17.438 0.572 -0.865 1.00 80.62 266 PHE A N 1
ATOM 2118 C CA . PHE A 1 266 ? 17.865 1.144 -2.134 1.00 80.62 266 PHE A CA 1
ATOM 2119 C C . PHE A 1 266 ? 16.842 0.872 -3.227 1.00 80.62 266 PHE A C 1
ATOM 2121 O O . PHE A 1 266 ? 16.409 -0.268 -3.384 1.00 80.62 266 PHE A O 1
ATOM 2128 N N . GLU A 1 267 ? 16.510 1.902 -3.997 1.00 86.56 267 GLU A N 1
ATOM 2129 C CA . GLU A 1 267 ? 15.646 1.792 -5.166 1.00 86.56 267 GLU A CA 1
ATOM 2130 C C . GLU A 1 267 ? 16.446 1.577 -6.465 1.00 86.56 267 GLU A C 1
ATOM 2132 O O . GLU A 1 267 ? 17.569 2.079 -6.584 1.00 86.56 267 GLU A O 1
ATOM 2137 N N . PRO A 1 268 ? 15.886 0.841 -7.446 1.00 91.69 268 PRO A N 1
ATOM 2138 C CA . PRO A 1 268 ? 14.603 0.133 -7.381 1.00 91.69 268 PRO A CA 1
ATOM 2139 C C . PRO A 1 268 ? 14.635 -1.078 -6.433 1.00 91.69 268 PRO A C 1
ATOM 2141 O O . PRO A 1 268 ? 15.677 -1.700 -6.217 1.00 91.69 268 PRO A O 1
ATOM 2144 N N . ASN A 1 269 ? 13.471 -1.438 -5.889 1.00 91.25 269 ASN A N 1
ATOM 2145 C CA . ASN A 1 269 ? 13.320 -2.577 -4.980 1.00 91.25 269 ASN A CA 1
ATOM 2146 C C . ASN A 1 269 ? 12.012 -3.356 -5.219 1.00 91.25 269 ASN A C 1
ATOM 2148 O O . ASN A 1 269 ? 11.128 -2.950 -5.984 1.00 91.25 269 ASN A O 1
ATOM 2152 N N . LEU A 1 270 ? 11.891 -4.515 -4.567 1.00 93.44 270 LEU A N 1
ATOM 2153 C CA . LEU A 1 270 ? 10.709 -5.372 -4.679 1.00 93.44 270 LEU A CA 1
ATOM 2154 C C . LEU A 1 270 ? 9.459 -4.799 -3.998 1.00 93.44 270 LEU A C 1
ATOM 2156 O O . LEU A 1 270 ? 8.363 -5.196 -4.384 1.00 93.44 270 LEU A O 1
ATOM 2160 N N . PHE A 1 271 ? 9.576 -3.885 -3.028 1.00 92.69 271 PHE A N 1
ATOM 2161 C CA . PHE A 1 271 ? 8.397 -3.240 -2.438 1.00 92.69 271 PHE A CA 1
ATOM 2162 C C . PHE A 1 271 ? 7.724 -2.306 -3.436 1.00 92.69 271 PHE A C 1
ATOM 2164 O O . PHE A 1 271 ? 6.534 -2.475 -3.694 1.00 92.69 271 PHE A O 1
ATOM 2171 N N . SER A 1 272 ? 8.490 -1.405 -4.056 1.00 94.75 272 SER A N 1
ATOM 2172 C CA . SER A 1 272 ? 7.995 -0.531 -5.122 1.00 94.75 272 SER A CA 1
ATOM 2173 C C . SER A 1 272 ? 7.383 -1.371 -6.240 1.00 94.75 272 SER A C 1
ATOM 2175 O O . SER A 1 272 ? 6.214 -1.211 -6.577 1.00 94.75 272 SER A O 1
ATOM 2177 N N . SER A 1 273 ? 8.104 -2.393 -6.709 1.00 97.19 273 SER A N 1
ATOM 2178 C CA . SER A 1 273 ? 7.592 -3.313 -7.736 1.00 97.19 273 SER A CA 1
ATOM 2179 C C . SER A 1 273 ? 6.269 -3.984 -7.331 1.00 97.19 273 SER A C 1
ATOM 2181 O O . SER A 1 273 ? 5.338 -4.054 -8.133 1.00 97.19 273 SER A O 1
ATOM 2183 N N . TYR A 1 274 ? 6.159 -4.448 -6.082 1.00 97.44 274 TYR A N 1
ATOM 2184 C CA . TYR A 1 274 ? 4.939 -5.045 -5.540 1.00 97.44 274 TYR A CA 1
ATOM 2185 C C . TYR A 1 274 ? 3.781 -4.050 -5.517 1.00 97.44 274 TYR A C 1
ATOM 2187 O O . TYR A 1 274 ? 2.708 -4.361 -6.027 1.00 97.44 274 TYR A O 1
ATOM 2195 N N . TRP A 1 275 ? 3.976 -2.850 -4.972 1.00 97.81 275 TRP A N 1
ATOM 2196 C CA . TRP A 1 275 ? 2.917 -1.845 -4.899 1.00 97.81 275 TRP A CA 1
ATOM 2197 C C . TRP A 1 275 ? 2.407 -1.456 -6.287 1.00 97.81 275 TRP A C 1
ATOM 2199 O O . TRP A 1 275 ? 1.194 -1.426 -6.499 1.00 97.81 275 TRP A O 1
ATOM 2209 N N . GLY A 1 276 ? 3.303 -1.249 -7.253 1.00 98.12 276 GLY A N 1
ATOM 2210 C CA . GLY A 1 276 ? 2.932 -0.925 -8.630 1.00 98.12 276 GLY A CA 1
ATOM 2211 C C . GLY A 1 276 ? 2.157 -2.054 -9.299 1.00 98.12 276 GLY A C 1
ATOM 2212 O O . GLY A 1 276 ? 1.018 -1.867 -9.726 1.00 98.12 276 GLY A O 1
ATOM 2213 N N . ILE A 1 277 ? 2.730 -3.257 -9.338 1.00 98.56 277 ILE A N 1
ATOM 2214 C CA . ILE A 1 277 ? 2.134 -4.398 -10.047 1.00 98.56 277 ILE A CA 1
ATOM 2215 C C . ILE A 1 277 ? 0.827 -4.856 -9.387 1.00 98.56 277 ILE A C 1
ATOM 2217 O O . ILE A 1 277 ? -0.135 -5.153 -10.093 1.00 98.56 277 ILE A O 1
ATOM 2221 N N . LYS A 1 278 ? 0.725 -4.847 -8.052 1.00 97.94 278 LYS A N 1
ATOM 2222 C CA . LYS A 1 278 ? -0.536 -5.179 -7.365 1.00 97.94 278 LYS A CA 1
ATOM 2223 C C . LYS A 1 278 ? -1.606 -4.113 -7.574 1.00 97.94 278 LYS A C 1
ATOM 2225 O O . LYS A 1 278 ? -2.782 -4.457 -7.648 1.00 97.94 278 LYS A O 1
ATOM 2230 N N . THR A 1 279 ? -1.226 -2.844 -7.719 1.00 98.69 279 THR A N 1
ATOM 2231 C CA . THR A 1 279 ? -2.170 -1.795 -8.137 1.00 98.69 279 THR A CA 1
ATOM 2232 C C . THR A 1 279 ? -2.687 -2.065 -9.553 1.00 98.69 279 THR A C 1
ATOM 2234 O O . THR A 1 279 ? -3.887 -1.972 -9.804 1.00 98.69 279 THR A O 1
ATOM 2237 N N . LEU A 1 280 ? -1.811 -2.476 -10.475 1.00 98.62 280 LEU A N 1
ATOM 2238 C CA . LEU A 1 280 ? -2.214 -2.859 -11.830 1.00 98.62 280 LEU A CA 1
ATOM 2239 C C . LEU A 1 280 ? -3.119 -4.103 -11.852 1.00 98.62 280 LEU A C 1
ATOM 2241 O O . LEU A 1 280 ? -4.049 -4.139 -12.654 1.00 98.62 280 LEU A O 1
ATOM 2245 N N . GLU A 1 281 ? -2.911 -5.079 -10.966 1.00 97.44 281 GLU A N 1
ATOM 2246 C CA . GLU A 1 281 ? -3.779 -6.263 -10.833 1.00 97.44 281 GLU A CA 1
ATOM 2247 C C . GLU A 1 281 ? -5.207 -5.886 -10.407 1.00 97.44 281 GLU A C 1
ATOM 2249 O O . GLU A 1 281 ? -6.169 -6.371 -11.003 1.00 97.44 281 GLU A O 1
ATOM 2254 N N . VAL A 1 282 ? -5.376 -4.946 -9.461 1.00 97.75 282 VAL A N 1
ATOM 2255 C CA . VAL A 1 282 ? -6.707 -4.390 -9.113 1.00 97.75 282 VAL A CA 1
ATOM 2256 C C . VAL A 1 282 ? -7.405 -3.848 -10.364 1.00 97.75 282 VAL A C 1
ATOM 2258 O O . VAL A 1 282 ? -8.604 -4.032 -10.578 1.00 97.75 282 VAL A O 1
ATOM 2261 N N . PHE A 1 283 ? -6.637 -3.219 -11.249 1.00 98.12 283 PHE A N 1
ATOM 2262 C CA . PHE A 1 283 ? -7.140 -2.652 -12.491 1.00 98.12 283 PHE A CA 1
ATOM 2263 C C . PHE A 1 283 ? -7.281 -3.643 -13.649 1.00 98.12 283 PHE A C 1
ATOM 2265 O O . PHE A 1 283 ? -7.932 -3.266 -14.632 1.00 98.12 283 PHE A O 1
ATOM 2272 N N . ASN A 1 284 ? -6.770 -4.873 -13.514 1.00 97.19 284 ASN A N 1
ATOM 2273 C CA . ASN A 1 284 ? -6.571 -5.865 -14.580 1.00 97.19 284 ASN A CA 1
ATOM 2274 C C . ASN A 1 284 ? -5.717 -5.316 -15.743 1.00 97.19 284 ASN A C 1
ATOM 2276 O O . ASN A 1 284 ? -6.094 -5.424 -16.913 1.00 97.19 284 ASN A O 1
ATOM 2280 N N . MET A 1 285 ? -4.622 -4.628 -15.408 1.00 97.94 285 MET A N 1
ATOM 2281 C CA . MET A 1 285 ? -3.734 -3.912 -16.336 1.00 97.94 285 MET A CA 1
ATOM 2282 C C . MET A 1 285 ? -2.260 -4.302 -16.146 1.00 97.94 285 MET A C 1
ATOM 2284 O O . MET A 1 285 ? -1.354 -3.518 -16.414 1.00 97.94 285 MET A O 1
ATOM 2288 N N . GLU A 1 286 ? -1.995 -5.528 -15.704 1.00 96.25 286 GLU A N 1
ATOM 2289 C CA . GLU A 1 286 ? -0.650 -6.075 -15.488 1.00 96.25 286 GLU A CA 1
ATOM 2290 C C . GLU A 1 286 ? 0.178 -6.071 -16.782 1.00 96.25 286 GLU A C 1
ATOM 2292 O O . GLU A 1 286 ? 1.397 -5.930 -16.749 1.00 96.25 286 GLU A O 1
ATOM 2297 N N . SER A 1 287 ? -0.479 -6.149 -17.946 1.00 94.75 287 SER A N 1
ATOM 2298 C CA . SER A 1 287 ? 0.169 -6.065 -19.261 1.00 94.75 287 SER A CA 1
ATOM 2299 C C . SER A 1 287 ? 0.754 -4.687 -19.600 1.00 94.75 287 SER A C 1
ATOM 2301 O O . SER A 1 287 ? 1.371 -4.549 -20.654 1.00 94.75 287 SER A O 1
ATOM 2303 N N . SER A 1 288 ? 0.534 -3.668 -18.765 1.00 95.62 288 SER A N 1
ATOM 2304 C CA . SER A 1 288 ? 1.062 -2.311 -18.966 1.00 95.62 288 SER A CA 1
ATOM 2305 C C . SER A 1 288 ? 2.550 -2.177 -18.625 1.00 95.62 288 SER A C 1
ATOM 2307 O O . SER A 1 288 ? 3.155 -1.156 -18.951 1.00 95.62 288 SER A O 1
ATOM 2309 N N . ILE A 1 289 ? 3.152 -3.185 -17.985 1.00 95.75 289 ILE A N 1
ATOM 2310 C CA . ILE A 1 289 ? 4.584 -3.190 -17.669 1.00 95.75 289 ILE A CA 1
ATOM 2311 C C . ILE A 1 289 ? 5.411 -3.791 -18.811 1.00 95.75 289 ILE A C 1
ATOM 2313 O O . ILE A 1 289 ? 4.969 -4.669 -19.557 1.00 95.75 289 ILE A O 1
ATOM 2317 N N . GLN A 1 290 ? 6.675 -3.393 -18.893 1.00 95.94 290 GLN A N 1
ATOM 2318 C CA . GLN A 1 290 ? 7.688 -4.039 -19.722 1.00 95.94 290 GLN A CA 1
ATOM 2319 C C . GLN A 1 290 ? 8.158 -5.323 -19.031 1.00 95.94 290 GLN A C 1
ATOM 2321 O O . GLN A 1 290 ? 9.142 -5.339 -18.296 1.00 95.94 290 GLN A O 1
ATOM 2326 N N . VAL A 1 291 ? 7.412 -6.413 -19.240 1.00 95.44 291 VAL A N 1
ATOM 2327 C CA . VAL A 1 291 ? 7.607 -7.680 -18.511 1.00 95.44 291 VAL A CA 1
ATOM 2328 C C . VAL A 1 291 ? 8.985 -8.311 -18.733 1.00 95.44 291 VAL A C 1
ATOM 2330 O O . VAL A 1 291 ? 9.559 -8.864 -17.804 1.00 95.44 291 VAL A O 1
ATOM 2333 N N . ALA A 1 292 ? 9.550 -8.196 -19.938 1.00 94.56 292 ALA A N 1
ATOM 2334 C CA . ALA A 1 292 ? 10.871 -8.750 -20.243 1.00 94.56 292 ALA A CA 1
ATOM 2335 C C . ALA A 1 292 ? 11.988 -8.039 -19.459 1.00 94.56 292 ALA A C 1
ATOM 2337 O O . ALA A 1 292 ? 12.899 -8.689 -18.940 1.00 94.56 292 ALA A O 1
ATOM 2338 N N . ASP A 1 293 ? 11.884 -6.717 -19.330 1.00 95.62 293 ASP A N 1
ATOM 2339 C CA . ASP A 1 293 ? 12.803 -5.925 -18.516 1.00 95.62 293 ASP A CA 1
ATOM 2340 C C . ASP A 1 293 ? 12.600 -6.281 -17.039 1.00 95.62 293 ASP A C 1
ATOM 2342 O O . ASP A 1 293 ? 13.562 -6.576 -16.336 1.00 95.62 293 ASP A O 1
ATOM 2346 N N . PHE A 1 294 ? 11.351 -6.384 -16.573 1.00 96.38 294 PHE A N 1
ATOM 2347 C CA . PHE A 1 294 ? 11.060 -6.783 -15.192 1.00 96.38 294 PHE A CA 1
ATOM 2348 C C . PHE A 1 294 ? 11.583 -8.187 -14.838 1.00 96.38 294 PHE A C 1
ATOM 2350 O O . PHE A 1 294 ? 12.095 -8.409 -13.745 1.00 96.38 294 PHE A O 1
ATOM 2357 N N . HIS A 1 295 ? 11.527 -9.148 -15.762 1.00 95.75 295 HIS A N 1
ATOM 2358 C CA . HIS A 1 295 ? 12.136 -10.470 -15.568 1.00 95.75 295 HIS A CA 1
ATOM 2359 C C . HIS A 1 295 ? 13.663 -10.401 -15.481 1.00 95.75 295 HIS A C 1
ATOM 2361 O O . HIS A 1 295 ? 14.272 -11.205 -14.775 1.00 95.75 295 HIS A O 1
ATOM 2367 N N . THR A 1 296 ? 14.288 -9.428 -16.150 1.00 94.25 296 THR A N 1
ATOM 2368 C CA . THR A 1 296 ? 15.725 -9.154 -15.991 1.00 94.25 296 THR A CA 1
ATOM 2369 C C . THR A 1 296 ? 16.021 -8.669 -14.571 1.00 94.25 296 THR A C 1
ATOM 2371 O O . THR A 1 296 ? 16.951 -9.182 -13.950 1.00 94.25 296 THR A O 1
ATOM 2374 N N . PHE A 1 297 ? 15.182 -7.783 -14.025 1.00 95.44 297 PHE A N 1
ATOM 2375 C CA . PHE A 1 297 ? 15.269 -7.338 -12.631 1.00 95.44 297 PHE A CA 1
ATOM 2376 C C . PHE A 1 297 ? 15.097 -8.491 -11.630 1.00 95.44 297 PHE A C 1
ATOM 2378 O O . PHE A 1 297 ? 15.932 -8.691 -10.756 1.00 95.44 297 PHE A O 1
ATOM 2385 N N . LEU A 1 298 ? 14.056 -9.321 -11.775 1.00 95.25 298 LEU A N 1
ATOM 2386 C CA . LEU A 1 298 ? 13.870 -10.488 -10.898 1.00 95.25 298 LEU A CA 1
ATOM 2387 C C . LEU A 1 298 ? 15.056 -11.459 -10.973 1.00 95.25 298 LEU A C 1
ATOM 2389 O O . LEU A 1 298 ? 15.483 -11.989 -9.948 1.00 95.25 298 LEU A O 1
ATOM 2393 N N . SER A 1 299 ? 15.628 -11.648 -12.166 1.00 94.12 299 SER A N 1
ATOM 2394 C CA . SER A 1 299 ? 16.808 -12.497 -12.358 1.00 94.12 299 SER A CA 1
ATOM 2395 C C . SER A 1 299 ? 18.049 -11.969 -11.638 1.00 94.12 299 SER A C 1
ATOM 2397 O O . SER A 1 299 ? 18.848 -12.779 -11.176 1.00 94.12 299 SER A O 1
ATOM 2399 N N . SER A 1 300 ? 18.243 -10.647 -11.549 1.00 91.81 300 SER A N 1
ATOM 2400 C CA . SER A 1 300 ? 19.395 -10.081 -10.830 1.00 91.81 300 SER A CA 1
ATOM 2401 C C . SER A 1 300 ? 19.243 -10.199 -9.314 1.00 91.81 300 SER A C 1
ATOM 2403 O O . SER A 1 300 ? 20.231 -10.393 -8.607 1.00 91.81 300 SER A O 1
ATOM 2405 N N . LEU A 1 301 ? 18.005 -10.149 -8.815 1.00 92.19 301 LEU A N 1
ATOM 2406 C CA . LEU A 1 301 ? 17.709 -10.256 -7.388 1.00 92.19 301 LEU A CA 1
ATOM 2407 C C . LEU A 1 301 ? 17.660 -11.695 -6.867 1.00 92.19 301 LEU A C 1
ATOM 2409 O O . LEU A 1 301 ? 17.803 -11.899 -5.659 1.00 92.19 301 LEU A O 1
ATOM 2413 N N . TYR A 1 302 ? 17.438 -12.681 -7.735 1.00 92.50 302 TYR A N 1
ATOM 2414 C CA . TYR A 1 302 ? 17.332 -14.079 -7.336 1.00 92.50 302 TYR A CA 1
ATOM 2415 C C . TYR A 1 302 ? 18.705 -14.717 -7.084 1.00 92.50 302 TYR A C 1
ATOM 2417 O O . TYR A 1 302 ? 19.561 -14.799 -7.968 1.00 92.50 302 TYR A O 1
ATOM 2425 N N . ASP A 1 303 ? 18.906 -15.214 -5.867 1.00 89.25 303 ASP A N 1
ATOM 2426 C CA . ASP A 1 303 ? 20.089 -15.962 -5.468 1.00 89.25 303 ASP A CA 1
ATOM 2427 C C . ASP A 1 303 ? 19.874 -17.464 -5.700 1.00 89.25 303 ASP A C 1
ATOM 2429 O O . ASP A 1 303 ? 19.177 -18.148 -4.951 1.00 89.25 303 ASP A O 1
ATOM 2433 N N . VAL A 1 304 ? 20.501 -17.987 -6.754 1.00 87.94 304 VAL A N 1
ATOM 2434 C CA . VAL A 1 304 ? 20.395 -19.401 -7.150 1.00 87.94 304 VAL A CA 1
ATOM 2435 C C . VAL A 1 304 ? 21.120 -20.369 -6.212 1.00 87.94 304 VAL A C 1
ATOM 2437 O O . VAL A 1 304 ? 20.839 -21.566 -6.251 1.00 87.94 304 VAL A O 1
ATOM 2440 N N . GLU A 1 305 ? 22.091 -19.899 -5.422 1.00 87.31 305 GLU A N 1
ATOM 2441 C CA . GLU A 1 305 ? 22.856 -20.758 -4.508 1.00 87.31 305 GLU A CA 1
ATOM 2442 C C . GLU A 1 305 ? 22.036 -21.066 -3.252 1.00 87.31 305 GLU A C 1
ATOM 2444 O O . GLU A 1 305 ? 22.087 -22.186 -2.738 1.00 87.31 305 GLU A O 1
ATOM 2449 N N . TYR A 1 306 ? 21.252 -20.086 -2.801 1.00 83.81 306 TYR A N 1
ATOM 2450 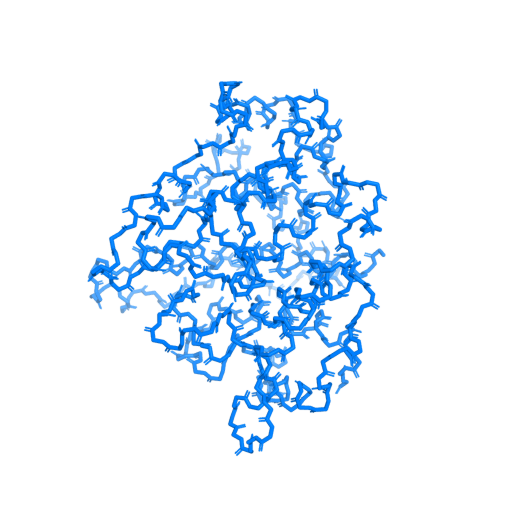C CA . TYR A 1 306 ? 20.507 -20.143 -1.546 1.00 83.81 306 TYR A CA 1
ATOM 2451 C C . TYR A 1 306 ? 18.977 -20.113 -1.707 1.00 83.81 306 TYR A C 1
ATOM 2453 O O . TYR A 1 306 ? 18.284 -20.193 -0.694 1.00 83.81 306 TYR A O 1
ATOM 2461 N N . ASP A 1 307 ? 18.462 -20.045 -2.940 1.00 85.94 307 ASP A N 1
ATOM 2462 C CA . ASP A 1 307 ? 17.031 -20.135 -3.286 1.00 85.94 307 ASP A CA 1
ATOM 2463 C C . ASP A 1 307 ? 16.177 -19.052 -2.595 1.00 85.94 307 ASP A C 1
ATOM 2465 O O . ASP A 1 307 ? 15.205 -19.324 -1.886 1.00 85.94 307 ASP A O 1
ATOM 2469 N N . TYR A 1 308 ? 16.593 -17.789 -2.744 1.00 86.69 308 TYR A N 1
ATOM 2470 C CA . TYR A 1 308 ? 15.899 -16.635 -2.167 1.00 86.69 308 TYR A CA 1
ATOM 2471 C C . TYR A 1 308 ? 16.038 -15.393 -3.060 1.00 86.69 308 TYR A C 1
ATOM 2473 O O . TYR A 1 308 ? 16.969 -15.292 -3.854 1.00 86.69 308 TYR A O 1
ATOM 2481 N N . PHE A 1 309 ? 15.133 -14.421 -2.930 1.00 89.31 309 PHE A N 1
ATOM 2482 C CA . PHE A 1 309 ? 15.288 -13.110 -3.576 1.00 89.31 309 PHE A CA 1
ATOM 2483 C C . PHE A 1 309 ? 15.858 -12.079 -2.605 1.00 89.31 309 PHE A C 1
ATOM 2485 O O . PHE A 1 309 ? 15.475 -12.040 -1.435 1.00 89.31 309 PHE A O 1
ATOM 2492 N N . LYS A 1 310 ? 16.715 -11.193 -3.108 1.00 89.56 310 LYS A N 1
ATOM 2493 C CA . LYS A 1 310 ? 17.138 -9.960 -2.427 1.00 89.56 310 LYS A CA 1
ATOM 2494 C C . LYS A 1 310 ? 16.093 -8.867 -2.617 1.00 89.56 310 LYS A C 1
ATOM 2496 O O . LYS A 1 310 ? 15.398 -8.846 -3.630 1.00 89.56 310 LYS A O 1
ATOM 2501 N N . ILE A 1 311 ? 15.969 -7.954 -1.652 1.00 87.81 311 ILE A N 1
ATOM 2502 C CA . ILE A 1 311 ? 14.974 -6.872 -1.741 1.00 87.81 311 ILE A CA 1
ATOM 2503 C C . ILE A 1 311 ? 15.337 -5.846 -2.823 1.00 87.81 311 ILE A C 1
ATOM 2505 O O . ILE A 1 311 ? 14.451 -5.311 -3.489 1.00 87.81 311 ILE A O 1
ATOM 2509 N N . SER A 1 312 ? 16.635 -5.607 -3.002 1.00 88.19 312 SER A N 1
ATOM 2510 C CA . SER A 1 312 ? 17.245 -4.789 -4.047 1.00 88.19 312 SER A CA 1
ATOM 2511 C C . SER A 1 312 ? 18.688 -5.250 -4.282 1.00 88.19 312 SER A C 1
ATOM 2513 O O . SER A 1 312 ? 19.238 -6.034 -3.506 1.00 88.19 312 SER A O 1
ATOM 2515 N N . GLU A 1 313 ? 19.315 -4.787 -5.365 1.00 82.12 313 GLU A N 1
ATOM 2516 C CA . GLU A 1 313 ? 20.690 -5.179 -5.719 1.00 82.12 313 GLU A CA 1
ATOM 2517 C C . GLU A 1 313 ? 21.701 -4.773 -4.631 1.00 82.12 313 GLU A C 1
ATOM 2519 O O . GLU A 1 313 ? 22.641 -5.506 -4.323 1.00 82.12 313 GLU A O 1
ATOM 2524 N N . TRP A 1 314 ? 21.477 -3.614 -4.004 1.00 78.19 314 TRP A N 1
ATOM 2525 C CA . TRP A 1 314 ? 22.352 -3.025 -2.986 1.00 78.19 314 TRP A CA 1
ATOM 2526 C C . TRP A 1 314 ? 21.892 -3.332 -1.556 1.00 78.19 314 TRP A C 1
ATOM 2528 O O . TRP A 1 314 ? 22.024 -2.514 -0.646 1.00 78.19 314 TRP A O 1
ATOM 2538 N N . ASP A 1 315 ? 21.381 -4.540 -1.340 1.00 70.62 315 ASP A N 1
ATOM 2539 C CA . ASP A 1 315 ? 21.039 -5.090 -0.028 1.00 70.62 315 ASP A CA 1
ATOM 2540 C C . ASP A 1 315 ? 22.331 -5.440 0.746 1.00 70.62 315 ASP A C 1
ATOM 2542 O O . ASP A 1 315 ? 22.698 -6.608 0.836 1.00 70.62 315 ASP A O 1
ATOM 2546 N N . TYR A 1 316 ? 23.087 -4.425 1.216 1.00 63.47 316 TYR A N 1
ATOM 2547 C CA . TYR A 1 316 ? 24.454 -4.467 1.800 1.00 63.47 316 TYR A CA 1
ATOM 2548 C C . TYR A 1 316 ? 24.660 -5.459 2.977 1.00 63.47 316 TYR A C 1
ATOM 2550 O O . TYR A 1 316 ? 24.997 -5.071 4.096 1.00 63.47 316 TYR A O 1
ATOM 2558 N N . GLY A 1 317 ? 24.482 -6.759 2.751 1.00 52.16 317 GLY A N 1
ATOM 2559 C CA . GLY A 1 317 ? 24.505 -7.786 3.791 1.00 52.16 317 GLY A CA 1
ATOM 2560 C C . GLY A 1 317 ? 23.327 -7.703 4.764 1.00 52.16 317 GLY A C 1
ATOM 2561 O O . GLY A 1 317 ? 23.376 -8.314 5.833 1.00 52.16 317 GLY A O 1
ATOM 2562 N N . MET A 1 318 ? 22.267 -6.971 4.412 1.00 55.88 318 MET A N 1
ATOM 2563 C CA . MET A 1 318 ? 21.040 -6.844 5.198 1.00 55.88 318 MET A CA 1
ATOM 2564 C C . MET A 1 318 ? 20.150 -8.088 5.000 1.00 55.88 318 MET A C 1
ATOM 2566 O O . MET A 1 318 ? 18.976 -8.015 4.653 1.00 55.88 318 MET A O 1
ATOM 2570 N N . ASN A 1 319 ? 20.705 -9.267 5.310 1.00 56.16 319 ASN A N 1
ATOM 2571 C CA . ASN A 1 319 ? 20.051 -10.581 5.209 1.00 56.16 319 ASN A CA 1
ATOM 2572 C C . ASN A 1 319 ? 18.776 -10.722 6.055 1.00 56.16 319 ASN A C 1
ATOM 2574 O O . ASN A 1 319 ? 18.152 -11.778 6.053 1.00 56.16 319 ASN A O 1
ATOM 2578 N N . TYR A 1 320 ? 18.383 -9.693 6.802 1.00 63.56 320 TYR A N 1
ATOM 2579 C CA . TYR A 1 320 ? 17.113 -9.681 7.499 1.00 63.56 320 TYR A CA 1
ATOM 2580 C C . TYR A 1 320 ? 15.926 -9.513 6.549 1.00 63.56 320 TYR A C 1
ATOM 2582 O O . TYR A 1 320 ? 14.838 -9.851 6.977 1.00 63.56 320 TYR A O 1
ATOM 2590 N N . THR A 1 321 ? 16.077 -9.040 5.300 1.00 68.12 321 THR A N 1
ATOM 2591 C CA . THR A 1 321 ? 14.939 -8.867 4.365 1.00 68.12 321 THR A CA 1
ATOM 2592 C C . THR A 1 321 ? 14.655 -10.073 3.473 1.00 68.12 321 THR A C 1
ATOM 2594 O O . THR A 1 321 ? 13.591 -10.124 2.857 1.00 68.12 321 THR A O 1
ATOM 2597 N N . ASN A 1 322 ? 15.556 -11.057 3.427 1.00 73.69 322 ASN A N 1
ATOM 2598 C CA . ASN A 1 322 ? 15.523 -12.160 2.464 1.00 73.69 322 ASN A CA 1
ATOM 2599 C C . ASN A 1 322 ? 14.179 -12.900 2.418 1.00 73.69 322 ASN A C 1
ATOM 2601 O O . ASN A 1 322 ? 13.691 -13.217 1.338 1.00 73.69 322 ASN A O 1
ATOM 2605 N N . ILE A 1 323 ? 13.534 -13.139 3.561 1.00 78.44 323 ILE A N 1
ATOM 2606 C CA . ILE A 1 323 ? 12.247 -13.836 3.587 1.00 78.44 323 ILE A CA 1
ATOM 2607 C C . ILE A 1 323 ? 11.145 -12.971 2.959 1.00 78.44 323 ILE A C 1
ATOM 2609 O O . ILE A 1 323 ? 10.328 -13.476 2.193 1.00 78.44 323 ILE A O 1
ATOM 2613 N N . VAL A 1 324 ? 11.135 -11.667 3.246 1.00 79.00 324 VAL A N 1
ATOM 2614 C CA . VAL A 1 324 ? 10.172 -10.712 2.671 1.00 79.00 324 VAL A CA 1
ATOM 2615 C C . VAL A 1 324 ? 10.376 -10.616 1.180 1.00 79.00 324 VAL A C 1
ATOM 2617 O O . VAL A 1 324 ? 9.436 -10.788 0.415 1.00 79.00 324 VAL A O 1
ATOM 2620 N N . ALA A 1 325 ? 11.618 -10.372 0.785 1.00 86.69 325 ALA A N 1
ATOM 2621 C CA . ALA A 1 325 ? 12.016 -10.228 -0.593 1.00 86.69 325 ALA A CA 1
ATOM 2622 C C . ALA A 1 325 ? 11.688 -11.486 -1.395 1.00 86.69 325 ALA A C 1
ATOM 2624 O O . ALA A 1 325 ? 11.087 -11.383 -2.454 1.00 86.69 325 ALA A O 1
ATOM 2625 N N . THR A 1 326 ? 11.966 -12.674 -0.858 1.00 88.56 326 THR A N 1
ATOM 2626 C CA . THR A 1 326 ? 11.609 -13.951 -1.499 1.00 88.56 326 THR A CA 1
ATOM 2627 C C . THR A 1 326 ? 10.121 -14.077 -1.723 1.00 88.56 326 THR A C 1
ATOM 2629 O O . THR A 1 326 ? 9.671 -14.493 -2.785 1.00 88.56 326 THR A O 1
ATOM 2632 N N . ALA A 1 327 ? 9.348 -13.695 -0.723 1.00 83.25 327 ALA A N 1
ATOM 2633 C CA . ALA A 1 327 ? 7.916 -13.811 -0.780 1.00 83.25 327 ALA A CA 1
ATOM 2634 C C . ALA A 1 327 ? 7.327 -12.781 -1.780 1.00 83.25 327 ALA A C 1
ATOM 2636 O O . ALA A 1 327 ? 6.535 -13.151 -2.643 1.00 83.25 327 ALA A O 1
ATOM 2637 N N . LEU A 1 328 ? 7.804 -11.529 -1.778 1.00 91.62 328 LEU A N 1
ATOM 2638 C CA . LEU A 1 328 ? 7.460 -10.536 -2.807 1.00 91.62 328 LEU A CA 1
ATOM 2639 C C . LEU A 1 328 ? 7.874 -11.007 -4.208 1.00 91.62 328 LEU A C 1
ATOM 2641 O O . LEU A 1 328 ? 7.069 -10.954 -5.131 1.00 91.62 328 LEU A O 1
ATOM 2645 N N . GLY A 1 329 ? 9.103 -11.502 -4.363 1.00 94.12 329 GLY A N 1
ATOM 2646 C CA . GLY A 1 329 ? 9.656 -11.980 -5.627 1.00 94.12 329 GLY A CA 1
ATOM 2647 C C . GLY A 1 329 ? 8.852 -13.135 -6.210 1.00 94.12 329 GLY A C 1
ATOM 2648 O O . GLY A 1 329 ? 8.532 -13.116 -7.394 1.00 94.12 329 GLY A O 1
ATOM 2649 N N . LEU A 1 330 ? 8.437 -14.098 -5.388 1.00 92.19 330 LEU A N 1
ATOM 2650 C CA . LEU A 1 330 ? 7.605 -15.225 -5.814 1.00 92.19 330 LEU A CA 1
ATOM 2651 C C . LEU A 1 330 ? 6.165 -14.808 -6.170 1.00 92.19 330 LEU A C 1
ATOM 2653 O O . LEU A 1 330 ? 5.625 -15.310 -7.153 1.00 92.19 330 LEU A O 1
ATOM 2657 N N . GLU A 1 331 ? 5.553 -13.870 -5.439 1.00 93.62 331 GLU A N 1
ATOM 2658 C CA . GLU A 1 331 ? 4.245 -13.302 -5.812 1.00 93.62 331 GLU A CA 1
ATOM 2659 C C . GLU A 1 331 ? 4.340 -12.577 -7.162 1.00 93.62 331 GLU A C 1
ATOM 2661 O O . GLU A 1 331 ? 3.554 -12.823 -8.075 1.00 93.62 331 GLU A O 1
ATOM 2666 N N . LEU A 1 332 ? 5.346 -11.714 -7.308 1.00 96.62 332 LEU A N 1
ATOM 2667 C CA . LEU A 1 332 ? 5.623 -10.983 -8.541 1.00 96.62 332 LEU A CA 1
ATOM 2668 C C . LEU A 1 332 ? 5.942 -11.934 -9.700 1.00 96.62 332 LEU A C 1
ATOM 2670 O O . LEU A 1 332 ? 5.540 -11.681 -10.837 1.00 96.62 332 LEU A O 1
ATOM 2674 N N . SER A 1 333 ? 6.598 -13.058 -9.416 1.00 96.56 333 SER A N 1
ATOM 2675 C CA . SER A 1 333 ? 6.864 -14.112 -10.393 1.00 96.56 333 SER A CA 1
ATOM 2676 C C . SER A 1 333 ? 5.581 -14.798 -10.857 1.00 96.56 333 SER A C 1
ATOM 2678 O O . SER A 1 333 ? 5.402 -14.979 -12.059 1.00 96.56 333 SER A O 1
ATOM 2680 N N . ASP A 1 334 ? 4.656 -15.121 -9.943 1.00 95.38 334 ASP A N 1
ATOM 2681 C CA . ASP A 1 334 ? 3.353 -15.716 -10.283 1.00 95.38 334 ASP A CA 1
ATOM 2682 C C . ASP A 1 334 ? 2.489 -14.760 -11.118 1.00 95.38 334 ASP A C 1
ATOM 2684 O O . ASP A 1 334 ? 1.874 -15.189 -12.096 1.00 95.38 334 ASP A O 1
ATOM 2688 N N . ILE A 1 335 ? 2.476 -13.464 -10.784 1.00 95.19 335 ILE A N 1
ATOM 2689 C CA . ILE A 1 335 ? 1.715 -12.450 -11.533 1.00 95.19 335 ILE A CA 1
ATOM 2690 C C . ILE A 1 335 ? 2.290 -12.261 -12.942 1.00 95.19 335 ILE A C 1
ATOM 2692 O O . ILE A 1 335 ? 1.545 -12.175 -13.918 1.00 95.19 335 ILE A O 1
ATOM 2696 N N . THR A 1 336 ? 3.618 -12.207 -13.065 1.00 96.06 336 THR A N 1
ATOM 2697 C CA . THR A 1 336 ? 4.287 -11.836 -14.325 1.00 96.06 336 THR A CA 1
ATOM 2698 C C . THR A 1 336 ? 4.762 -13.027 -15.158 1.00 96.06 336 THR A C 1
ATOM 2700 O O . THR A 1 336 ? 5.263 -12.840 -16.267 1.00 96.06 336 THR A O 1
ATOM 2703 N N . GLY A 1 337 ? 4.609 -14.254 -14.659 1.00 95.88 337 GLY A N 1
ATOM 2704 C CA . GLY A 1 337 ? 5.020 -15.479 -15.343 1.00 95.88 337 GLY A CA 1
ATOM 2705 C C . GLY A 1 337 ? 6.534 -15.711 -15.390 1.00 95.88 337 GLY A C 1
ATOM 2706 O O . GLY A 1 337 ? 7.011 -16.331 -16.341 1.00 95.88 337 GLY A O 1
ATOM 2707 N N . PHE A 1 338 ? 7.283 -15.209 -14.406 1.00 95.25 338 PHE A N 1
ATOM 2708 C CA . PHE A 1 338 ? 8.712 -15.507 -14.242 1.00 95.25 338 PHE A CA 1
ATOM 2709 C C . PHE A 1 338 ? 8.897 -16.961 -13.767 1.00 95.25 338 PHE A C 1
ATOM 2711 O O . PHE A 1 338 ? 8.117 -17.431 -12.935 1.00 95.25 338 PHE A O 1
ATOM 2718 N N . GLN A 1 339 ? 9.877 -17.685 -14.325 1.00 85.50 339 GLN A N 1
ATOM 2719 C CA . GLN A 1 339 ? 10.089 -19.127 -14.104 1.00 85.50 339 GLN A CA 1
ATOM 2720 C C . GLN A 1 339 ? 11.502 -19.463 -13.660 1.00 85.50 339 GLN A C 1
ATOM 2722 O O . GLN A 1 339 ? 12.445 -18.904 -14.267 1.00 85.50 339 GLN A O 1
#